Protein 1U83 (pdb70)

CATH classification: 3.20.20.70

Sequence (223 aa):
DFSLELPVRTNKPRETGQSILIDNGYPLQFFKDAIAGASDYIDFVKFGWGTSLLTKDLEEKISTLKEHDITFFFGGTLFEKYVSQKKVNEFHRYCTYFGCEYIEISNGTLPTNKEKAAYIADFSDEFLVLSEVGSKDQSSEEWLEYIVEDEAGAEKVITEQIVDDIISSDIDINRLIFEAPNKTLQQGFIQKIGPNVNLANIPFHDAIALETLRLGLRSDTFF

InterPro domains:
  IPR003830 (2R)-phospho-3-sulpholactate synthase, ComA [PF02679] (10-248)
  IPR013785 Aldolase-type TIM barrel [G3DSA:3.20.20.70] (3-252)
  IPR036112 (2R)-phospho-3-sulpholactate synthase, ComA superfamily [SSF102110] (6-250)

Organism: Bacillus subtilis (strain 168) (NCBI:txid224308)

Nearest PDB structures (foldseek):
  1u83-assembly1_A  TM=1.005E+00  e=3.767E-44  Bacillus subtilis
  1qwg-assembly1_A  TM=9.257E-01  e=1.551E-19  Methanocaldococcus jannaschii
  2ysw-assembly2_C-2  TM=6.072E-01  e=2.620E-02  Aquifex aeolicus VF5
  2egz-assembly1_C  TM=5.463E-01  e=4.449E-02  Aquifex aeolicus
  2egz-assembly1_A  TM=4.691E-01  e=6.718E-02  Aquifex aeolicus

Foldseek 3Di:
DPDDDWDDEDWPVDLWLAEEAEDAQDDDVVLLVLCVVQLRLHAEYEDEQCNCVVHPCNLVSLVSQVVSNHAYEYHQNNCVVCVVVVNNVVVVVVCVVSPHQEYEHECQAPHDLLVSLQVLLVCLVPHQYEYEQYHPPDDDVVSVVSLVSVVSRHQAYEYEPCVQVVCVPPNPQRSYEYEDQDDVSLLVQCVVPHLGGHYHNHYSVCSVVSNCSSGLVDPSNVD

Radius of gyration: 17.33 Å; Cα contacts (8 Å, |Δi|>4): 376; chains: 1; bounding box: 47×42×41 Å

Structure (mmCIF, N/CA/C/O backbone):
data_1U83
#
_entry.id   1U83
#
_cell.length_a   92.071
_cell.length_b   92.071
_cell.length_c   92.071
_cell.angle_alpha   90.00
_cell.angle_beta   90.00
_cell.angle_gamma   90.00
#
_symmetry.space_group_name_H-M   'P 21 3'
#
loop_
_entity.id
_entity.type
_entity.pdbx_description
1 polymer 'Phosphosulfolactate synthase'
2 non-polymer 'PHOSPHATE ION'
3 non-polymer GLYCEROL
4 water water
#
loop_
_atom_site.group_PDB
_atom_site.id
_atom_site.type_symbol
_atom_site.label_atom_id
_atom_site.label_alt_id
_atom_site.label_comp_id
_atom_site.label_asym_id
_atom_site.label_entity_id
_atom_site.label_seq_id
_atom_site.pdbx_PDB_ins_code
_atom_site.Cartn_x
_atom_site.Cartn_y
_atom_site.Cartn_z
_atom_site.occupancy
_atom_site.B_iso_or_equiv
_atom_site.auth_seq_id
_atom_site.auth_comp_id
_atom_site.auth_asym_id
_atom_site.auth_atom_id
_atom_site.pdbx_PDB_model_num
ATOM 1 N N . ASP A 1 25 ? 12.260 -11.831 70.413 1.00 63.68 3 ASP A N 1
ATOM 2 C CA . ASP A 1 25 ? 12.476 -11.308 71.797 1.00 63.23 3 ASP A CA 1
ATOM 3 C C . ASP A 1 25 ? 11.674 -10.017 71.910 1.00 62.00 3 ASP A C 1
ATOM 4 O O . ASP A 1 25 ? 10.590 -9.980 72.494 1.00 61.48 3 ASP A O 1
ATOM 9 N N . PHE A 1 26 ? 12.234 -8.960 71.332 1.00 60.25 4 PHE A N 1
ATOM 10 C CA . PHE A 1 26 ? 11.616 -7.638 71.299 1.00 58.15 4 PHE A CA 1
ATOM 11 C C . PHE A 1 26 ? 11.744 -7.214 69.836 1.00 56.75 4 PHE A C 1
ATOM 12 O O . PHE A 1 26 ? 11.628 -6.039 69.483 1.00 57.38 4 PHE A O 1
ATOM 20 N N . SER A 1 27 ? 11.983 -8.217 68.999 1.00 54.33 5 SER A N 1
ATOM 21 C CA . SER A 1 27 ? 12.170 -8.061 67.565 1.00 51.88 5 SER A CA 1
ATOM 22 C C . SER A 1 27 ? 11.094 -7.268 66.832 1.00 49.16 5 SER A C 1
ATOM 23 O O . SER A 1 27 ? 9.924 -7.276 67.207 1.00 49.16 5 SER A O 1
ATOM 26 N N . LEU A 1 28 ? 11.517 -6.588 65.770 1.00 47.05 6 LEU A N 1
ATOM 27 C CA . LEU A 1 28 ? 10.630 -5.794 64.928 1.00 44.04 6 LEU A CA 1
ATOM 28 C C . LEU A 1 28 ? 11.033 -5.970 63.466 1.00 43.53 6 LEU A C 1
ATOM 29 O O . LEU A 1 28 ? 12.158 -6.369 63.169 1.00 43.24 6 LEU A O 1
ATOM 34 N N . GLU A 1 29 ? 10.107 -5.686 62.557 1.00 42.87 7 GLU A N 1
ATOM 35 C CA . GLU A 1 29 ? 10.394 -5.759 61.129 1.00 43.57 7 GLU A CA 1
ATOM 36 C C . GLU A 1 29 ? 10.937 -4.384 60.769 1.00 41.22 7 GLU A C 1
ATOM 37 O O . GLU A 1 29 ? 10.231 -3.385 60.887 1.00 40.88 7 GLU A O 1
ATOM 43 N N . LEU A 1 30 ? 12.193 -4.333 60.340 1.00 39.55 8 LEU A N 1
ATOM 44 C CA . LEU A 1 30 ? 12.824 -3.062 60.002 1.00 38.51 8 LEU A CA 1
ATOM 45 C C . LEU A 1 30 ? 13.581 -3.114 58.678 1.00 38.38 8 LEU A C 1
ATOM 46 O O . LEU A 1 30 ? 13.947 -4.184 58.199 1.00 38.58 8 LEU A O 1
ATOM 51 N N . PRO A 1 31 ? 13.817 -1.947 58.063 1.00 38.20 9 PRO A N 1
ATOM 52 C CA . PRO A 1 31 ? 14.541 -1.903 56.791 1.00 38.41 9 PRO A CA 1
ATOM 53 C C . PRO A 1 31 ? 15.886 -2.614 56.909 1.00 38.12 9 PRO A C 1
ATOM 54 O O . PRO A 1 31 ? 16.555 -2.536 57.947 1.00 39.19 9 PRO A O 1
ATOM 58 N N . VAL A 1 32 ? 16.274 -3.320 55.854 1.00 38.18 10 VAL A N 1
ATOM 59 C CA . VAL A 1 32 ? 17.549 -4.018 55.847 1.00 36.70 10 VAL A CA 1
ATOM 60 C C . VAL A 1 32 ? 18.656 -2.979 55.680 1.00 36.01 10 VAL A C 1
ATOM 61 O O . VAL A 1 32 ? 18.603 -2.124 54.791 1.00 35.15 10 VAL A O 1
ATOM 65 N N . ARG A 1 33 ? 19.651 -3.061 56.554 1.00 35.12 11 ARG A N 1
ATOM 66 C CA . ARG A 1 33 ? 20.783 -2.148 56.546 1.00 35.33 11 ARG A CA 1
ATOM 67 C C . ARG A 1 33 ? 22.053 -2.881 56.157 1.00 35.58 11 ARG A C 1
ATOM 68 O O . ARG A 1 33 ? 22.183 -4.079 56.397 1.00 36.51 11 ARG A O 1
ATOM 76 N N . THR A 1 34 ? 22.984 -2.157 55.550 1.00 35.25 12 THR A N 1
ATOM 77 C CA . THR A 1 34 ? 24.262 -2.740 55.182 1.00 35.26 12 THR A CA 1
ATOM 78 C C . THR A 1 34 ? 25.079 -2.842 56.471 1.00 36.77 12 THR A C 1
ATOM 79 O O . THR A 1 34 ? 24.850 -2.092 57.420 1.00 34.99 12 THR A O 1
ATOM 83 N N . ASN A 1 35 ? 26.022 -3.776 56.504 1.00 37.97 13 ASN A N 1
ATOM 84 C CA . ASN A 1 35 ? 26.871 -3.963 57.672 1.00 38.83 13 ASN A CA 1
ATOM 85 C C . ASN A 1 35 ? 28.298 -3.575 57.330 1.00 37.26 13 ASN A C 1
ATOM 86 O O . ASN A 1 35 ? 28.661 -3.491 56.159 1.00 35.99 13 ASN A O 1
ATOM 91 N N . LYS A 1 36 ? 29.106 -3.340 58.356 1.00 35.80 14 LYS A N 1
ATOM 92 C CA . LYS A 1 36 ? 30.503 -2.980 58.148 1.00 37.35 14 LYS A CA 1
ATOM 93 C C . LYS A 1 36 ? 31.257 -4.176 57.587 1.00 37.60 14 LYS A C 1
ATOM 94 O O . LYS A 1 36 ? 30.994 -5.312 57.978 1.00 37.36 14 LYS A O 1
ATOM 100 N N . PRO A 1 37 ? 32.195 -3.938 56.649 1.00 38.67 15 PRO A N 1
ATOM 101 C CA . PRO A 1 37 ? 32.530 -2.605 56.133 1.00 38.44 15 PRO A CA 1
ATOM 102 C C . PRO A 1 37 ? 31.476 -2.167 55.127 1.00 38.20 15 PRO A C 1
ATOM 103 O O . PRO A 1 37 ? 31.161 -2.907 54.195 1.00 37.81 15 PRO A O 1
ATOM 107 N N . ARG A 1 38 ? 30.935 -0.966 55.317 1.00 37.27 16 ARG A N 1
ATOM 108 C CA . ARG A 1 38 ? 29.891 -0.459 54.431 1.00 35.96 16 ARG A CA 1
ATOM 109 C C . ARG A 1 38 ? 30.397 0.219 53.164 1.00 36.65 16 ARG A C 1
ATOM 110 O O . ARG A 1 38 ? 31.208 1.144 53.219 1.00 36.40 16 ARG A O 1
ATOM 118 N N . GLU A 1 39 ? 29.915 -0.248 52.017 1.00 38.30 17 GLU A N 1
ATOM 119 C CA . GLU A 1 39 ? 30.283 0.367 50.752 1.00 38.82 17 GLU A CA 1
ATOM 120 C C . GLU A 1 39 ? 29.119 1.237 50.309 1.00 36.71 17 GLU A C 1
ATOM 121 O O . GLU A 1 39 ? 29.236 2.038 49.388 1.00 34.59 17 GLU A O 1
ATOM 127 N N . THR A 1 40 ? 27.991 1.070 50.991 1.00 34.92 18 THR A N 1
ATOM 128 C CA . THR A 1 40 ? 26.801 1.861 50.717 1.00 34.58 18 THR A CA 1
ATOM 129 C C . THR A 1 40 ? 26.081 2.035 52.062 1.00 32.28 18 THR A C 1
ATOM 130 O O . THR A 1 40 ? 26.360 1.297 53.004 1.00 29.45 18 THR A O 1
ATOM 134 N N . GLY A 1 41 ? 25.169 3.000 52.157 1.00 31.34 19 GLY A N 1
ATOM 135 C CA . GLY A 1 41 ? 24.486 3.237 53.420 1.00 28.74 19 GLY A CA 1
ATOM 136 C C . GLY A 1 41 ? 25.494 3.744 54.441 1.00 29.52 19 GLY A C 1
ATOM 137 O O . GLY A 1 41 ? 25.379 3.481 55.639 1.00 31.20 19 GLY A O 1
ATOM 138 N N . GLN A 1 42 ? 26.495 4.475 53.961 1.00 27.04 20 GLN A N 1
ATOM 139 C CA . GLN A 1 42 ? 27.541 4.997 54.825 1.00 28.53 20 GLN A CA 1
ATOM 140 C C . GLN A 1 42 ? 27.133 6.267 55.552 1.00 28.64 20 GLN A C 1
ATOM 141 O O . GLN A 1 42 ? 26.318 7.054 55.060 1.00 28.69 20 GLN A O 1
ATOM 147 N N . SER A 1 43 ? 27.719 6.460 56.727 1.00 25.41 21 SER A N 1
ATOM 148 C CA . SER A 1 43 ? 27.448 7.639 57.531 1.00 25.74 21 SER A CA 1
ATOM 149 C C . SER A 1 43 ? 28.781 8.292 57.858 1.00 25.47 21 SER A C 1
ATOM 150 O O . SER A 1 43 ? 29.641 7.674 58.487 1.00 27.13 21 SER A O 1
ATOM 153 N N . ILE A 1 44 ? 28.959 9.532 57.417 1.00 26.72 22 ILE A N 1
ATOM 154 C CA . ILE A 1 44 ? 30.191 10.262 57.689 1.00 25.94 22 ILE A CA 1
ATOM 155 C C . ILE A 1 44 ? 29.904 11.353 58.713 1.00 25.51 22 ILE A C 1
ATOM 156 O O . ILE A 1 44 ? 29.162 12.298 58.437 1.00 25.63 22 ILE A O 1
ATOM 161 N N . LEU A 1 45 ? 30.473 11.209 59.904 1.00 24.90 23 LEU A N 1
ATOM 162 C CA . LEU A 1 45 ? 30.284 12.201 60.960 1.00 26.57 23 LEU A CA 1
ATOM 163 C C . LEU A 1 45 ? 31.368 13.262 60.873 1.00 26.49 23 LEU A C 1
ATOM 164 O O . LEU A 1 45 ? 32.476 12.995 60.406 1.00 28.37 23 LEU A O 1
ATOM 169 N N . ILE A 1 46 ? 31.053 14.474 61.308 1.00 25.83 24 ILE A N 1
ATOM 170 C CA . ILE A 1 46 ? 32.050 15.527 61.277 1.00 26.94 24 ILE A CA 1
ATOM 171 C C . ILE A 1 46 ? 32.501 15.930 62.680 1.00 25.98 24 ILE A C 1
ATOM 172 O O . ILE A 1 46 ? 31.686 16.165 63.567 1.00 26.53 24 ILE A O 1
ATOM 177 N N . ASP A 1 47 ? 33.814 15.975 62.866 1.00 26.07 25 ASP A N 1
ATOM 178 C CA . ASP A 1 47 ? 34.422 16.355 64.134 1.00 27.01 25 ASP A CA 1
ATOM 179 C C . ASP A 1 47 ? 34.881 17.806 63.983 1.00 26.68 25 ASP A C 1
ATOM 180 O O . ASP A 1 47 ? 35.799 18.084 63.221 1.00 26.23 25 ASP A O 1
ATOM 185 N N . ASN A 1 48 ? 34.247 18.721 64.714 1.00 28.32 26 ASN A N 1
ATOM 186 C CA . ASN A 1 48 ? 34.589 20.143 64.640 1.00 28.41 26 ASN A CA 1
ATOM 187 C C . ASN A 1 48 ? 35.586 20.563 65.723 1.00 28.83 26 ASN A C 1
ATOM 188 O O . ASN A 1 48 ? 35.777 21.759 65.976 1.00 29.32 26 ASN A O 1
ATOM 193 N N . GLY A 1 49 ? 36.219 19.579 66.356 1.00 26.26 27 GLY A N 1
ATOM 194 C CA . GLY A 1 49 ? 37.180 19.864 67.405 1.00 26.45 27 GLY A CA 1
ATOM 195 C C . GLY A 1 49 ? 36.748 19.357 68.775 1.00 27.20 27 GLY A C 1
ATOM 196 O O . GLY A 1 49 ? 36.988 20.013 69.782 1.00 26.38 27 GLY A O 1
ATOM 197 N N . TYR A 1 50 ? 36.119 18.186 68.825 1.00 25.61 28 TYR A N 1
ATOM 198 C CA . TYR A 1 50 ? 35.670 17.628 70.097 1.00 26.78 28 TYR A CA 1
ATOM 199 C C . TYR A 1 50 ? 36.820 17.209 71.005 1.00 27.12 28 TYR A C 1
ATOM 200 O O . TYR A 1 50 ? 37.859 16.733 70.534 1.00 25.94 28 TYR A O 1
ATOM 209 N N . PRO A 1 51 ? 36.662 17.406 72.322 1.00 26.74 29 PRO A N 1
ATOM 210 C CA . PRO A 1 51 ? 37.744 17.003 73.229 1.00 26.71 29 PRO A CA 1
ATOM 211 C C . PRO A 1 51 ? 37.893 15.478 73.186 1.00 26.19 29 PRO A C 1
ATOM 212 O O . PRO A 1 51 ? 36.928 14.763 72.924 1.00 27.04 29 PRO A O 1
ATOM 216 N N . LEU A 1 52 ? 39.103 14.992 73.438 1.00 26.99 30 LEU A N 1
ATOM 217 C CA . LEU A 1 52 ? 39.409 13.568 73.364 1.00 26.11 30 LEU A CA 1
ATOM 218 C C . LEU A 1 52 ? 38.488 12.574 74.074 1.00 26.40 30 LEU A C 1
ATOM 219 O O . LEU A 1 52 ? 37.977 11.643 73.445 1.00 26.55 30 LEU A O 1
ATOM 224 N N . GLN A 1 53 ? 38.277 12.750 75.374 1.00 26.23 31 GLN A N 1
ATOM 225 C CA . GLN A 1 53 ? 37.438 11.811 76.111 1.00 28.65 31 GLN A CA 1
ATOM 226 C C . GLN A 1 53 ? 36.003 11.739 75.597 1.00 26.98 31 GLN A C 1
ATOM 227 O O . GLN A 1 53 ? 35.433 10.655 75.492 1.00 25.84 31 GLN A O 1
ATOM 233 N N . PHE A 1 54 ? 35.419 12.885 75.275 1.00 27.00 32 PHE A N 1
ATOM 234 C CA . PHE A 1 54 ? 34.056 12.894 74.763 1.00 26.90 32 PHE A CA 1
ATOM 235 C C . PHE A 1 54 ? 34.071 12.171 73.418 1.00 25.24 32 PHE A C 1
ATOM 236 O O . PHE A 1 54 ? 33.170 11.392 73.107 1.00 25.45 32 PHE A O 1
ATOM 244 N N . PHE A 1 55 ? 35.113 12.426 72.632 1.00 23.96 33 PHE A N 1
ATOM 245 C CA . PHE A 1 55 ? 35.279 11.791 71.320 1.00 24.28 33 PHE A CA 1
ATOM 246 C C . PHE A 1 55 ? 35.286 10.262 71.456 1.00 23.94 33 PHE A C 1
ATOM 247 O O . PHE A 1 55 ? 34.556 9.562 70.758 1.00 26.09 33 PHE A O 1
ATOM 255 N N . LYS A 1 56 ? 36.116 9.747 72.359 1.00 25.62 34 LYS A N 1
ATOM 256 C CA . LYS A 1 56 ? 36.206 8.299 72.575 1.00 27.09 34 LYS A CA 1
ATOM 257 C C . LYS A 1 56 ? 34.880 7.727 73.053 1.00 25.94 34 LYS A C 1
ATOM 258 O O . LYS A 1 56 ? 34.453 6.660 72.614 1.00 28.67 34 LYS A O 1
ATOM 264 N N . ASP A 1 57 ? 34.246 8.442 73.969 1.00 26.35 35 ASP A N 1
ATOM 265 C CA . ASP A 1 57 ? 32.968 8.032 74.542 1.00 26.88 35 ASP A CA 1
ATOM 266 C C . ASP A 1 57 ? 31.909 7.941 73.441 1.00 27.02 35 ASP A C 1
ATOM 267 O O . ASP A 1 57 ? 31.166 6.962 73.363 1.00 27.51 35 ASP A O 1
ATOM 272 N N . ALA A 1 58 ? 31.854 8.953 72.576 1.00 26.61 36 ALA A N 1
ATOM 273 C CA . ALA A 1 58 ? 30.877 8.972 71.484 1.00 26.75 36 ALA A CA 1
ATOM 274 C C . ALA A 1 58 ? 31.115 7.844 70.473 1.00 26.68 36 ALA A C 1
ATOM 275 O O . ALA A 1 58 ? 30.180 7.181 70.029 1.00 25.65 36 ALA A O 1
ATOM 277 N N . ILE A 1 59 ? 32.372 7.632 70.101 1.00 28.64 37 ILE A N 1
ATOM 278 C CA . ILE A 1 59 ? 32.708 6.577 69.151 1.00 28.71 37 ILE A CA 1
ATOM 279 C C . ILE A 1 59 ? 32.385 5.199 69.730 1.00 29.98 37 ILE A C 1
ATOM 280 O O . ILE A 1 59 ? 31.850 4.329 69.042 1.00 30.52 37 ILE A O 1
ATOM 285 N N . ALA A 1 60 ? 32.715 5.004 71.000 1.00 29.52 38 ALA A N 1
ATOM 286 C CA . ALA A 1 60 ? 32.473 3.723 71.648 1.00 30.14 38 ALA A CA 1
ATOM 287 C C . ALA A 1 60 ? 30.994 3.396 71.692 1.00 29.95 38 ALA A C 1
ATOM 288 O O . ALA A 1 60 ? 30.591 2.261 71.443 1.00 32.63 38 ALA A O 1
ATOM 290 N N . GLY A 1 61 ? 30.183 4.399 72.002 1.00 30.02 39 GLY A N 1
ATOM 291 C CA . GLY A 1 61 ? 28.757 4.175 72.100 1.00 28.67 39 GLY A CA 1
ATOM 292 C C . GLY A 1 61 ? 27.998 3.963 70.805 1.00 28.59 39 GLY A C 1
ATOM 293 O O . GLY A 1 61 ? 26.915 3.382 70.829 1.00 27.84 39 GLY A O 1
ATOM 294 N N . ALA A 1 62 ? 28.545 4.393 69.672 1.00 26.27 40 ALA A N 1
ATOM 295 C CA . ALA A 1 62 ? 27.799 4.243 68.427 1.00 26.08 40 ALA A CA 1
ATOM 296 C C . ALA A 1 62 ? 28.593 3.763 67.223 1.00 27.09 40 ALA A C 1
ATOM 297 O O . ALA A 1 62 ? 28.119 3.888 66.088 1.00 26.31 40 ALA A O 1
ATOM 299 N N . SER A 1 63 ? 29.772 3.190 67.467 1.00 26.98 41 SER A N 1
ATOM 300 C CA . SER A 1 63 ? 30.654 2.740 66.393 1.00 28.66 41 SER A CA 1
ATOM 301 C C . SER A 1 63 ? 30.026 1.915 65.278 1.00 28.95 41 SER A C 1
ATOM 302 O O . SER A 1 63 ? 30.371 2.107 64.110 1.00 28.92 41 SER A O 1
ATOM 305 N N . ASP A 1 64 ? 29.116 1.004 65.614 1.00 28.55 42 ASP A N 1
ATOM 306 C CA . ASP A 1 64 ? 28.489 0.179 64.583 1.00 30.48 42 ASP A CA 1
ATOM 307 C C . ASP A 1 64 ? 27.784 1.005 63.511 1.00 29.91 42 ASP A C 1
ATOM 308 O O . ASP A 1 64 ? 27.614 0.544 62.386 1.00 29.15 42 ASP A O 1
ATOM 313 N N . TYR A 1 65 ? 27.378 2.224 63.856 1.00 29.03 43 TYR A N 1
ATOM 314 C CA . TYR A 1 65 ? 26.660 3.073 62.909 1.00 29.78 43 TYR A CA 1
ATOM 315 C C . TYR A 1 65 ? 27.487 4.207 62.324 1.00 29.47 43 TYR A C 1
ATOM 316 O O . TYR A 1 65 ? 26.952 5.087 61.647 1.00 28.62 43 TYR A O 1
ATOM 325 N N . ILE A 1 66 ? 28.790 4.183 62.586 1.00 28.72 44 ILE A N 1
ATOM 326 C CA . ILE A 1 66 ? 29.694 5.218 62.092 1.00 28.26 44 ILE A CA 1
ATOM 327 C C . ILE A 1 66 ? 30.709 4.580 61.152 1.00 28.24 44 ILE A C 1
ATOM 328 O O . ILE A 1 66 ? 31.440 3.667 61.542 1.00 28.50 44 ILE A O 1
ATOM 333 N N . ASP A 1 67 ? 30.764 5.062 59.916 1.00 27.74 45 ASP A N 1
ATOM 334 C CA . ASP A 1 67 ? 31.692 4.498 58.943 1.00 26.96 45 ASP A CA 1
ATOM 335 C C . ASP A 1 67 ? 32.909 5.374 58.682 1.00 26.40 45 ASP A C 1
ATOM 336 O O . ASP A 1 67 ? 34.004 4.866 58.433 1.00 27.22 45 ASP A O 1
ATOM 341 N N . PHE A 1 68 ? 32.711 6.688 58.741 1.00 26.09 46 PHE A N 1
ATOM 342 C CA . PHE A 1 68 ? 33.790 7.656 58.528 1.00 24.94 46 PHE A CA 1
ATOM 343 C C . PHE A 1 68 ? 33.640 8.798 59.523 1.00 24.09 46 PHE A C 1
ATOM 344 O O . PHE A 1 68 ? 32.542 9.090 59.995 1.00 24.78 46 PHE A O 1
ATOM 352 N N . VAL A 1 69 ? 34.755 9.436 59.835 1.00 25.56 47 VAL A N 1
ATOM 353 C CA . VAL A 1 69 ? 34.763 10.609 60.689 1.00 25.64 47 VAL A CA 1
ATOM 354 C C . VAL A 1 69 ? 35.656 11.598 59.958 1.00 27.02 47 VAL A C 1
ATOM 355 O O . VAL A 1 69 ? 36.819 11.306 59.672 1.00 26.44 47 VAL A O 1
ATOM 359 N N . LYS A 1 70 ? 35.100 12.753 59.620 1.00 26.61 48 LYS A N 1
ATOM 360 C CA . LYS A 1 70 ? 35.876 13.780 58.949 1.00 26.59 48 LYS A CA 1
ATOM 361 C C . LYS A 1 70 ? 36.341 14.824 59.964 1.00 26.45 48 LYS A C 1
ATOM 362 O O . LYS A 1 70 ? 35.536 15.374 60.715 1.00 26.04 48 LYS A O 1
ATOM 368 N N . PHE A 1 71 ? 37.641 15.080 60.008 1.00 27.46 49 PHE A N 1
ATOM 369 C CA . PHE A 1 71 ? 38.145 16.111 60.902 1.00 29.51 49 PHE A CA 1
ATOM 370 C C . PHE A 1 71 ? 37.938 17.398 60.098 1.00 29.58 49 PHE A C 1
ATOM 371 O O . PHE A 1 71 ? 38.672 17.686 59.154 1.00 31.33 49 PHE A O 1
ATOM 379 N N . GLY A 1 72 ? 36.897 18.137 60.470 1.00 28.63 50 GLY A N 1
ATOM 380 C CA . GLY A 1 72 ? 36.529 19.363 59.788 1.00 28.66 50 GLY A CA 1
ATOM 381 C C . GLY A 1 72 ? 37.623 20.321 59.370 1.00 28.09 50 GLY A C 1
ATOM 382 O O . GLY A 1 72 ? 38.548 20.603 60.129 1.00 28.00 50 GLY A O 1
ATOM 383 N N . TRP A 1 73 ? 37.489 20.832 58.148 1.00 29.84 51 TRP A N 1
ATOM 384 C CA . TRP A 1 73 ? 38.425 21.787 57.565 1.00 28.31 51 TRP A CA 1
ATOM 385 C C . TRP A 1 73 ? 39.848 21.679 58.129 1.00 29.22 51 TRP A C 1
ATOM 386 O O . TRP A 1 73 ? 40.464 20.623 58.028 1.00 29.75 51 TRP A O 1
ATOM 397 N N . GLY A 1 74 ? 40.369 22.749 58.727 1.00 29.05 52 GLY A N 1
ATOM 398 C CA . GLY A 1 74 ? 41.721 22.693 59.264 1.00 26.06 52 GLY A CA 1
ATOM 399 C C . GLY A 1 74 ? 41.849 22.409 60.756 1.00 27.32 52 GLY A C 1
ATOM 400 O O . GLY A 1 74 ? 42.907 22.637 61.348 1.00 28.68 52 GLY A O 1
ATOM 401 N N . THR A 1 75 ? 40.788 21.900 61.372 1.00 25.28 53 THR A N 1
ATOM 402 C CA . THR A 1 75 ? 40.815 21.601 62.803 1.00 25.86 53 THR A CA 1
ATOM 403 C C . THR A 1 75 ? 41.891 20.603 63.224 1.00 26.97 53 THR A C 1
ATOM 404 O O . THR A 1 75 ? 42.431 20.703 64.328 1.00 29.16 53 THR A O 1
ATOM 408 N N . SER A 1 76 ? 42.207 19.644 62.360 1.00 26.72 54 SER A N 1
ATOM 409 C CA . SER A 1 76 ? 43.217 18.646 62.699 1.00 29.19 54 SER A CA 1
ATOM 410 C C . SER A 1 76 ? 44.557 19.282 63.052 1.00 28.44 54 SER A C 1
ATOM 411 O O . SER A 1 76 ? 45.280 18.767 63.901 1.00 27.56 54 SER A O 1
ATOM 414 N N . LEU A 1 77 ? 44.882 20.403 62.412 1.00 27.98 55 LEU A N 1
ATOM 415 C CA . LEU A 1 77 ? 46.149 21.085 62.675 1.00 30.49 55 LEU A CA 1
ATOM 416 C C . LEU A 1 77 ? 46.246 21.606 64.106 1.00 32.34 55 LEU A C 1
ATOM 417 O O . LEU A 1 77 ? 47.334 21.696 64.666 1.00 35.37 55 LEU A O 1
ATOM 422 N N . LEU A 1 78 ? 45.107 21.940 64.699 1.00 32.43 56 LEU A N 1
ATOM 423 C CA . LEU A 1 78 ? 45.090 22.463 66.058 1.00 33.03 56 LEU A CA 1
ATOM 424 C C . LEU A 1 78 ? 44.700 21.402 67.080 1.00 33.15 56 LEU A C 1
ATOM 425 O O . LEU A 1 78 ? 44.469 21.715 68.243 1.00 34.20 56 LEU A O 1
ATOM 430 N N . THR A 1 79 ? 44.636 20.148 66.645 1.00 33.54 57 THR A N 1
ATOM 431 C CA . THR A 1 79 ? 44.258 19.050 67.522 1.00 34.83 57 THR A CA 1
ATOM 432 C C . THR A 1 79 ? 45.483 18.356 68.104 1.00 37.17 57 THR A C 1
ATOM 433 O O . THR A 1 79 ? 46.185 17.616 67.412 1.00 37.64 57 THR A O 1
ATOM 437 N N . LYS A 1 80 ? 45.729 18.584 69.387 1.00 39.70 58 LYS A N 1
ATOM 438 C CA . LYS A 1 80 ? 46.888 17.996 70.044 1.00 41.95 58 LYS A CA 1
ATOM 439 C C . LYS A 1 80 ? 46.807 16.484 70.245 1.00 41.69 58 LYS A C 1
ATOM 440 O O . LYS A 1 80 ? 47.836 15.815 70.344 1.00 41.77 58 LYS A O 1
ATOM 446 N N . ASP A 1 81 ? 45.594 15.944 70.291 1.00 40.13 59 ASP A N 1
ATOM 447 C CA . ASP A 1 81 ? 45.408 14.508 70.485 1.00 40.17 59 ASP A CA 1
ATOM 448 C C . ASP A 1 81 ? 44.959 13.807 69.205 1.00 37.22 59 ASP A C 1
ATOM 449 O O . ASP A 1 81 ? 44.258 12.800 69.259 1.00 34.45 59 ASP A O 1
ATOM 454 N N . LEU A 1 82 ? 45.367 14.334 68.057 1.00 36.64 60 LEU A N 1
ATOM 455 C CA . LEU A 1 82 ? 44.970 13.758 66.776 1.00 34.50 60 LEU A CA 1
ATOM 456 C C . LEU A 1 82 ? 45.319 12.272 66.685 1.00 34.35 60 LEU A C 1
ATOM 457 O O . LEU A 1 82 ? 44.487 11.447 66.293 1.00 31.60 60 LEU A O 1
ATOM 462 N N . GLU A 1 83 ? 46.546 11.935 67.065 1.00 34.39 61 GLU A N 1
ATOM 463 C CA . GLU A 1 83 ? 47.014 10.553 67.034 1.00 34.61 61 GLU A CA 1
ATOM 464 C C . GLU A 1 83 ? 46.076 9.625 67.811 1.00 33.19 61 GLU A C 1
ATOM 465 O O . GLU A 1 83 ? 45.711 8.556 67.324 1.00 32.80 61 GLU A O 1
ATOM 471 N N . GLU A 1 84 ? 45.675 10.034 69.012 1.00 31.61 62 GLU A N 1
ATOM 472 C CA . GLU A 1 84 ? 44.794 9.202 69.820 1.00 31.60 62 GLU A CA 1
ATOM 473 C C . GLU A 1 84 ? 43.410 9.081 69.201 1.00 31.12 62 GLU A C 1
ATOM 474 O O . GLU A 1 84 ? 42.784 8.020 69.265 1.00 29.33 62 GLU A O 1
ATOM 480 N N . LYS A 1 85 ? 42.924 10.163 68.602 1.00 29.45 63 LYS A N 1
ATOM 481 C CA . LYS A 1 85 ? 41.619 10.119 67.960 1.00 29.58 63 LYS A CA 1
ATOM 482 C C . LYS A 1 85 ? 41.643 9.098 66.819 1.00 29.20 63 LYS A C 1
ATOM 483 O O . LYS A 1 85 ? 40.751 8.252 66.702 1.00 28.94 63 LYS A O 1
ATOM 489 N N . ILE A 1 86 ? 42.671 9.181 65.981 1.00 29.14 64 ILE A N 1
ATOM 490 C CA . ILE A 1 86 ? 42.812 8.270 64.849 1.00 29.73 64 ILE A CA 1
ATOM 491 C C . ILE A 1 86 ? 42.936 6.823 65.322 1.00 30.79 64 ILE A C 1
ATOM 492 O O . ILE A 1 86 ? 42.335 5.922 64.748 1.00 32.92 64 ILE A O 1
ATOM 497 N N . SER A 1 87 ? 43.706 6.604 66.380 1.00 31.76 65 SER A N 1
ATOM 498 C CA . SER A 1 87 ? 43.876 5.263 66.921 1.00 32.31 65 SER A CA 1
ATOM 499 C C . SER A 1 87 ? 42.530 4.693 67.398 1.00 32.05 65 SER A C 1
ATOM 500 O O . SER A 1 87 ? 42.227 3.518 67.180 1.00 28.65 65 SER A O 1
ATOM 503 N N . THR A 1 88 ? 41.731 5.528 68.057 1.00 30.96 66 THR A N 1
ATOM 504 C CA . THR A 1 88 ? 40.424 5.108 68.553 1.00 31.53 66 THR A CA 1
ATOM 505 C C . THR A 1 88 ? 39.505 4.730 67.391 1.00 30.41 66 THR A C 1
ATOM 506 O O . THR A 1 88 ? 38.725 3.783 67.487 1.00 29.85 66 THR A O 1
ATOM 510 N N . LEU A 1 89 ? 39.605 5.473 66.294 1.00 29.17 67 LEU A N 1
ATOM 511 C CA . LEU A 1 89 ? 38.778 5.206 65.122 1.00 29.78 67 LEU A CA 1
ATOM 512 C C . LEU A 1 89 ? 39.154 3.882 64.456 1.00 30.12 67 LEU A C 1
ATOM 513 O O . LEU A 1 89 ? 38.278 3.059 64.171 1.00 27.31 67 LEU A O 1
ATOM 518 N N . LYS A 1 90 ? 40.449 3.677 64.216 1.00 30.99 68 LYS A N 1
ATOM 519 C CA . LYS A 1 90 ? 40.919 2.442 63.583 1.00 34.65 68 LYS A CA 1
ATOM 520 C C . LYS A 1 90 ? 40.497 1.248 64.436 1.00 36.52 68 LYS A C 1
ATOM 521 O O . LYS A 1 90 ? 40.068 0.218 63.928 1.00 37.61 68 LYS A O 1
ATOM 527 N N . GLU A 1 91 ? 40.603 1.420 65.745 1.00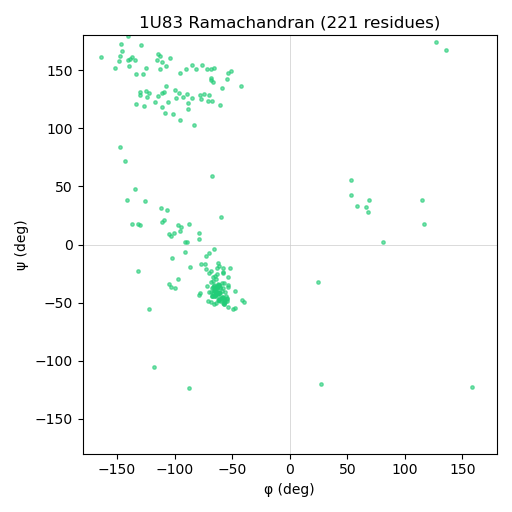 38.11 69 GLU A N 1
ATOM 528 C CA . GLU A 1 91 ? 40.252 0.395 66.713 1.00 40.59 69 GLU A CA 1
ATOM 529 C C . GLU A 1 91 ? 38.764 0.016 66.668 1.00 41.13 69 GLU A C 1
ATOM 530 O O . GLU A 1 91 ? 38.385 -1.100 67.044 1.00 40.94 69 GLU A O 1
ATOM 536 N N . HIS A 1 92 ? 37.924 0.939 66.204 1.00 37.28 70 HIS A N 1
ATOM 537 C CA . HIS A 1 92 ? 36.488 0.693 66.120 1.00 35.16 70 HIS A CA 1
ATOM 538 C C . HIS A 1 92 ? 36.028 0.554 64.673 1.00 34.79 70 HIS A C 1
ATOM 539 O O . HIS A 1 92 ? 34.852 0.732 64.367 1.00 33.87 70 HIS A O 1
ATOM 546 N N . ASP A 1 93 ? 36.972 0.236 63.792 1.00 35.65 71 ASP A N 1
ATOM 547 C CA . ASP A 1 93 ? 36.703 0.061 62.368 1.00 35.75 71 ASP A CA 1
ATOM 548 C C . ASP A 1 93 ? 35.992 1.253 61.728 1.00 34.29 71 ASP A C 1
ATOM 549 O O . ASP A 1 93 ? 34.923 1.119 61.118 1.00 32.15 71 ASP A O 1
ATOM 554 N N . ILE A 1 94 ? 36.605 2.423 61.868 1.00 32.05 72 ILE A N 1
ATOM 555 C CA . ILE A 1 94 ? 36.064 3.646 61.298 1.00 29.00 72 ILE A CA 1
ATOM 556 C C . ILE A 1 94 ? 37.161 4.352 60.513 1.00 29.98 72 ILE A C 1
ATOM 557 O O . ILE A 1 94 ? 38.273 4.520 61.005 1.00 33.70 72 ILE A O 1
ATOM 562 N N . THR A 1 95 ? 36.842 4.751 59.289 1.00 29.55 73 THR A N 1
ATOM 563 C CA . THR A 1 95 ? 37.786 5.448 58.427 1.00 32.31 73 THR A CA 1
ATOM 564 C C . THR A 1 95 ? 37.773 6.947 58.727 1.00 31.25 73 THR A C 1
ATOM 565 O O . THR A 1 95 ? 36.780 7.492 59.196 1.00 28.89 73 THR A O 1
ATOM 569 N N . PHE A 1 96 ? 38.879 7.615 58.440 1.00 31.54 74 PHE A N 1
ATOM 570 C CA . PHE A 1 96 ? 38.961 9.037 58.706 1.00 32.01 74 PHE A CA 1
ATOM 571 C C . PHE A 1 96 ? 39.621 9.766 57.555 1.00 32.09 74 PHE A C 1
ATOM 572 O O . PHE A 1 96 ? 40.298 9.167 56.718 1.00 32.42 74 PHE A O 1
ATOM 580 N N . PHE A 1 97 ? 39.405 11.071 57.521 1.00 31.79 75 PHE A N 1
ATOM 581 C CA . PHE A 1 97 ? 40.016 11.917 56.523 1.00 30.80 75 PHE A CA 1
ATOM 582 C C . PHE A 1 97 ? 39.892 13.360 56.988 1.00 30.72 75 PHE A C 1
ATOM 583 O O . PHE A 1 97 ? 39.108 13.675 57.882 1.00 30.18 75 PHE A O 1
ATOM 591 N N . PHE A 1 98 ? 40.708 14.226 56.406 1.00 31.02 76 PHE A N 1
ATOM 592 C CA . PHE A 1 98 ? 40.711 15.630 56.758 1.00 29.37 76 PHE A CA 1
ATOM 593 C C . PHE A 1 98 ? 39.830 16.390 55.783 1.00 28.93 76 PHE A C 1
ATOM 594 O O . PHE A 1 98 ? 39.722 16.007 54.619 1.00 28.18 76 PHE A O 1
ATOM 602 N N . GLY A 1 99 ? 39.191 17.453 56.263 1.00 29.24 77 GLY A N 1
ATOM 603 C CA . GLY A 1 99 ? 38.334 18.250 55.401 1.00 29.00 77 GLY A CA 1
ATOM 604 C C . GLY A 1 99 ? 39.057 18.706 54.145 1.00 28.39 77 GL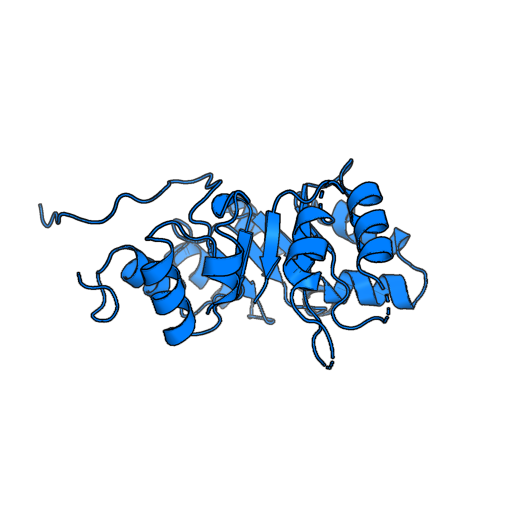Y A C 1
ATOM 605 O O . GLY A 1 99 ? 40.262 18.932 54.167 1.00 26.64 77 GLY A O 1
ATOM 606 N N . GLY A 1 100 ? 38.318 18.827 53.045 1.00 30.89 78 GLY A N 1
ATOM 607 C CA . GLY A 1 100 ? 38.909 19.258 51.789 1.00 30.67 78 GLY A CA 1
ATOM 608 C C . GLY A 1 100 ? 39.480 20.667 51.834 1.00 32.94 78 GLY A C 1
ATOM 609 O O . GLY A 1 100 ? 40.315 21.029 51.003 1.00 32.62 78 GLY A O 1
ATOM 610 N N . THR A 1 101 ? 39.037 21.469 52.798 1.00 32.76 79 THR A N 1
ATOM 611 C CA . THR A 1 101 ? 39.540 22.830 52.919 1.00 33.10 79 THR A CA 1
ATOM 612 C C . THR A 1 101 ? 41.013 22.785 53.305 1.00 33.71 79 THR A C 1
ATOM 613 O O . THR A 1 101 ? 41.771 23.699 52.984 1.00 36.27 79 THR A O 1
ATOM 617 N N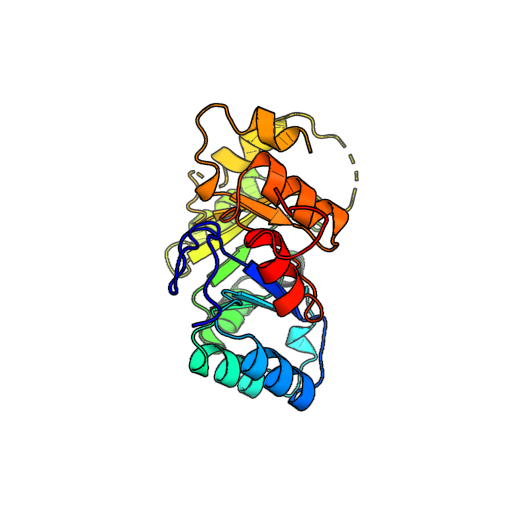 . LEU A 1 102 ? 41.424 21.721 53.992 1.00 32.31 80 LEU A N 1
ATOM 618 C CA . LEU A 1 102 ? 42.821 21.601 54.393 1.00 32.56 80 LEU A CA 1
ATOM 619 C C . LEU A 1 102 ? 43.660 21.415 53.129 1.00 33.27 80 LEU A C 1
ATOM 620 O O . LEU A 1 102 ? 44.713 22.034 52.967 1.00 32.21 80 LEU A O 1
ATOM 625 N N . PHE A 1 103 ? 43.180 20.554 52.238 1.00 32.37 81 PHE A N 1
ATOM 626 C CA . PHE A 1 103 ? 43.851 20.307 50.967 1.00 33.90 81 PHE A CA 1
ATOM 627 C C . PHE A 1 103 ? 43.982 21.636 50.215 1.00 33.55 81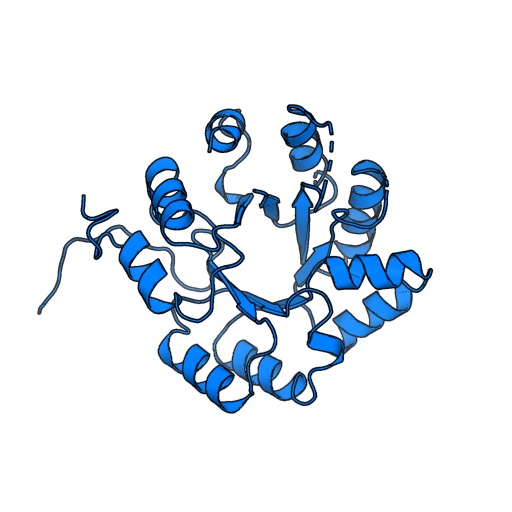 PHE A C 1
ATOM 628 O O . PHE A 1 103 ? 45.056 21.992 49.742 1.00 33.21 81 PHE A O 1
ATOM 636 N N . GLU A 1 104 ? 42.877 22.365 50.116 1.00 33.94 82 GLU A N 1
ATOM 637 C CA . GLU A 1 104 ? 42.866 23.643 49.419 1.00 35.40 82 GLU A CA 1
ATOM 638 C C . GLU A 1 104 ? 43.814 24.653 50.048 1.00 36.47 82 GLU A C 1
ATOM 639 O O . GLU A 1 104 ? 44.445 25.441 49.341 1.00 36.36 82 GLU A O 1
ATOM 645 N N . LYS A 1 105 ? 43.915 24.628 51.374 1.00 35.95 83 LYS A N 1
ATOM 646 C CA . LYS A 1 105 ? 44.795 25.553 52.074 1.00 35.88 83 LYS A CA 1
ATOM 647 C C . LYS A 1 105 ? 46.232 25.322 51.629 1.00 35.88 83 LYS A C 1
ATOM 648 O O . LYS A 1 105 ? 46.941 26.270 51.305 1.00 34.66 83 LYS A O 1
ATOM 654 N N . TYR A 1 106 ? 46.668 24.064 51.611 1.00 35.83 84 TYR A N 1
ATOM 655 C CA . TYR A 1 106 ? 48.029 23.768 51.179 1.00 34.82 84 TYR A CA 1
ATOM 656 C C . TYR A 1 106 ? 48.229 24.089 49.701 1.00 35.88 84 TYR A C 1
ATOM 657 O O . TYR A 1 106 ? 49.307 24.530 49.297 1.00 35.00 84 TYR A O 1
ATOM 666 N N . VAL A 1 107 ? 47.199 23.869 48.889 1.00 35.71 85 VAL A N 1
ATOM 667 C CA . VAL A 1 107 ? 47.309 24.173 47.466 1.00 37.54 85 VAL A CA 1
ATOM 668 C C . VAL A 1 107 ? 47.494 25.685 47.284 1.00 38.15 85 VAL A C 1
ATOM 669 O O . VAL A 1 107 ? 48.330 26.126 46.496 1.00 38.53 85 VAL A O 1
ATOM 673 N N . SER A 1 108 ? 46.721 26.469 48.032 1.00 38.02 86 SER A N 1
ATOM 674 C CA . SER A 1 108 ? 46.779 27.926 47.949 1.00 37.84 86 SER A CA 1
ATOM 675 C C . SER A 1 108 ? 48.172 28.465 48.251 1.00 39.24 86 SER A C 1
ATOM 676 O O . SER A 1 108 ? 48.528 29.565 47.828 1.00 40.91 86 SER A O 1
ATOM 679 N N . GLN A 1 109 ? 48.961 27.697 48.990 1.00 38.76 87 GLN A N 1
ATOM 680 C CA . GLN A 1 109 ? 50.307 28.127 49.328 1.00 37.76 87 GLN A CA 1
ATOM 681 C C . GLN A 1 109 ? 51.383 27.298 48.627 1.00 38.12 87 GLN A C 1
ATOM 682 O O . GLN A 1 109 ? 52.543 27.292 49.042 1.00 38.48 87 GLN A O 1
ATOM 688 N N . LYS A 1 110 ? 50.987 26.611 47.556 1.00 38.36 88 LYS A N 1
ATOM 689 C CA . LYS A 1 110 ? 51.898 25.779 46.770 1.00 39.97 88 LYS A CA 1
ATOM 690 C C . LYS A 1 110 ? 52.667 24.774 47.619 1.00 39.06 88 LYS A C 1
ATOM 691 O O . LYS A 1 110 ? 53.864 24.565 47.428 1.00 39.37 88 LYS A O 1
ATOM 697 N N . LYS A 1 111 ? 51.972 24.144 48.555 1.00 38.62 89 LYS A N 1
ATOM 698 C CA . LYS A 1 111 ? 52.604 23.163 49.418 1.00 38.92 89 LYS A CA 1
ATOM 699 C C . LYS A 1 111 ? 51.854 21.840 49.381 1.00 39.29 89 LYS A C 1
ATOM 700 O O . LYS A 1 111 ? 51.733 21.156 50.395 1.00 38.50 89 LYS A O 1
ATOM 706 N N . VAL A 1 112 ? 51.361 21.486 48.197 1.00 39.01 90 VAL A N 1
ATOM 707 C CA . VAL A 1 112 ? 50.621 20.246 48.015 1.00 40.70 90 VAL A CA 1
ATOM 708 C C . VAL A 1 112 ? 51.410 19.039 48.509 1.00 41.92 90 VAL A C 1
ATOM 709 O O . VAL A 1 112 ? 50.829 18.090 49.032 1.00 41.67 90 VAL A O 1
ATOM 713 N N . ASN A 1 113 ? 52.730 19.070 48.355 1.00 42.49 91 ASN A N 1
ATOM 714 C CA . ASN A 1 113 ? 53.536 17.944 48.808 1.00 44.68 91 ASN A CA 1
ATOM 715 C C . ASN A 1 113 ? 53.511 17.789 50.322 1.00 43.41 91 ASN A C 1
ATOM 716 O O . ASN A 1 113 ? 53.619 16.673 50.830 1.00 43.10 91 ASN A O 1
ATOM 721 N N . GLU A 1 114 ? 53.374 18.898 51.045 1.00 41.92 92 GLU A N 1
ATOM 722 C CA . GLU A 1 114 ? 53.309 18.820 52.500 1.00 41.75 92 GLU A CA 1
ATOM 723 C C . GLU A 1 114 ? 51.992 18.152 52.872 1.00 38.60 92 GLU A C 1
ATOM 724 O O . GLU A 1 114 ? 51.936 17.335 53.787 1.00 36.95 92 GLU A O 1
ATOM 730 N N . PHE A 1 115 ? 50.931 18.518 52.162 1.00 36.71 93 PHE A N 1
ATOM 731 C CA . PHE A 1 115 ? 49.621 17.935 52.410 1.00 35.76 93 PHE A CA 1
ATOM 732 C C . PHE A 1 115 ? 49.737 16.428 52.202 1.00 35.79 93 PHE A C 1
ATOM 733 O O . PHE A 1 115 ? 49.246 15.639 53.010 1.00 33.58 93 PHE A O 1
ATOM 741 N N . HIS A 1 116 ? 50.394 16.039 51.112 1.00 35.53 94 HIS A N 1
ATOM 742 C CA . HIS A 1 116 ? 50.590 14.631 50.798 1.00 36.05 94 HIS A CA 1
ATOM 743 C C . HIS A 1 116 ? 51.334 13.950 51.943 1.00 35.02 94 HIS A C 1
ATOM 744 O O . HIS A 1 116 ? 50.904 12.911 52.438 1.00 33.12 94 HIS A O 1
ATOM 751 N N . ARG A 1 117 ? 52.446 14.540 52.374 1.00 34.80 95 ARG A N 1
ATOM 752 C CA . ARG A 1 117 ? 53.220 13.954 53.463 1.00 35.22 95 ARG A CA 1
ATOM 753 C C . ARG A 1 117 ? 52.444 13.939 54.778 1.00 33.83 95 ARG A C 1
ATOM 754 O O . ARG A 1 117 ? 52.669 13.084 55.634 1.00 32.84 95 ARG A O 1
ATOM 762 N N . TYR A 1 118 ? 51.516 14.879 54.921 1.00 32.58 96 TYR A N 1
ATOM 763 C CA . TYR A 1 118 ? 50.692 14.983 56.117 1.00 31.32 96 TYR A CA 1
ATOM 764 C C . TYR A 1 118 ? 49.698 13.818 56.169 1.00 30.86 96 TYR A C 1
ATOM 765 O O . TYR A 1 118 ? 49.550 13.158 57.195 1.00 29.43 96 TYR A O 1
ATOM 774 N N . CYS A 1 119 ? 49.015 13.576 55.057 1.00 31.73 97 CYS A N 1
ATOM 775 C CA . CYS A 1 119 ? 48.036 12.498 54.986 1.00 33.98 97 CYS A CA 1
ATOM 776 C C . CYS A 1 119 ? 48.709 11.138 55.097 1.00 35.42 97 CYS A C 1
ATOM 777 O O . CYS A 1 119 ? 48.169 10.211 55.706 1.00 35.89 97 CYS A O 1
ATOM 780 N N . THR A 1 120 ? 49.892 11.022 54.505 1.00 35.86 98 THR A N 1
ATOM 781 C CA . THR A 1 120 ? 50.631 9.775 54.552 1.00 37.81 98 THR A CA 1
ATOM 782 C C . THR A 1 120 ? 51.149 9.522 55.959 1.00 36.65 98 THR A C 1
ATOM 783 O O . THR A 1 120 ? 51.112 8.395 56.444 1.00 39.23 98 THR A O 1
ATOM 787 N N . TYR A 1 121 ? 51.628 10.572 56.619 1.00 35.89 99 TYR A N 1
ATOM 788 C CA . TYR A 1 121 ? 52.137 10.435 57.978 1.00 35.77 99 TYR A CA 1
ATOM 789 C C . TYR A 1 121 ? 51.090 9.849 58.921 1.00 36.64 99 TYR A C 1
ATOM 790 O O . TYR A 1 121 ? 51.381 8.932 59.690 1.00 37.46 99 TYR A O 1
ATOM 799 N N . PHE A 1 122 ? 49.874 10.389 58.877 1.00 35.16 100 PHE A N 1
ATOM 800 C CA . PHE A 1 122 ? 48.814 9.901 59.750 1.00 36.09 100 PHE A CA 1
ATOM 801 C C . PHE A 1 122 ? 48.175 8.603 59.264 1.00 34.62 100 PHE A C 1
ATOM 802 O O . PHE A 1 122 ? 47.224 8.113 59.864 1.00 36.26 100 PHE A O 1
ATOM 810 N N . GLY A 1 123 ? 48.715 8.042 58.187 1.00 36.54 101 GLY A N 1
ATOM 811 C CA . GLY A 1 123 ? 48.199 6.790 57.652 1.00 35.77 101 GLY A CA 1
ATOM 812 C C . GLY A 1 123 ? 46.823 6.846 57.015 1.00 36.52 101 GLY A C 1
ATOM 813 O O . GLY A 1 123 ? 46.030 5.917 57.162 1.00 36.99 101 GLY A O 1
ATOM 814 N N . CYS A 1 124 ? 46.531 7.926 56.298 1.00 37.62 102 CYS A N 1
ATOM 815 C CA . CYS A 1 124 ? 45.237 8.067 55.641 1.00 37.41 102 CYS A CA 1
ATOM 816 C C . CYS A 1 124 ? 45.036 7.056 54.529 1.00 37.17 102 CYS A C 1
ATOM 817 O O . CYS A 1 124 ? 45.949 6.770 53.763 1.00 37.29 102 CYS A O 1
ATOM 820 N N . GLU A 1 125 ? 43.823 6.528 54.446 1.00 38.54 103 GLU A N 1
ATOM 821 C CA . GLU A 1 125 ? 43.449 5.579 53.408 1.00 38.06 103 GLU A CA 1
ATOM 822 C C . GLU A 1 125 ? 42.622 6.408 52.428 1.00 36.83 103 GLU A C 1
ATOM 823 O O . GLU A 1 125 ? 42.694 6.231 51.212 1.00 35.39 103 GLU A O 1
ATOM 829 N N . TYR A 1 126 ? 41.847 7.333 52.988 1.00 35.63 104 TYR A N 1
ATOM 830 C CA . TYR A 1 126 ? 40.997 8.235 52.217 1.00 33.66 104 TYR A CA 1
ATOM 831 C C . TYR A 1 126 ? 41.480 9.678 52.406 1.00 33.41 104 TYR A C 1
ATOM 832 O O . TYR A 1 126 ? 42.172 9.990 53.374 1.00 32.01 104 TYR A O 1
ATOM 841 N N . ILE A 1 127 ? 41.117 10.545 51.469 1.00 32.78 105 ILE A N 1
ATOM 842 C CA . ILE A 1 127 ? 41.444 11.961 51.549 1.00 33.28 105 ILE A CA 1
ATOM 843 C C . ILE A 1 127 ? 40.351 12.667 50.786 1.00 32.98 105 ILE A C 1
ATOM 844 O O . ILE A 1 127 ? 39.759 12.085 49.878 1.00 34.75 105 ILE A O 1
ATOM 849 N N . GLU A 1 128 ? 40.067 13.911 51.154 1.00 31.09 106 GLU A N 1
ATOM 850 C CA . GLU A 1 128 ? 39.052 14.670 50.446 1.00 31.54 106 GLU A CA 1
ATOM 851 C C . GLU A 1 128 ? 39.699 15.755 49.595 1.00 31.33 106 GLU A C 1
ATOM 852 O O . GLU A 1 128 ? 40.626 16.440 50.027 1.00 29.82 106 GLU A O 1
ATOM 858 N N . ILE A 1 129 ? 39.204 15.893 48.375 1.00 32.76 107 ILE A N 1
ATOM 859 C CA . ILE A 1 129 ? 39.695 16.896 47.449 1.00 33.29 107 ILE A CA 1
ATOM 860 C C . ILE A 1 129 ? 38.488 17.728 47.042 1.00 33.94 107 ILE A C 1
ATOM 861 O O . ILE A 1 129 ? 37.463 17.189 46.627 1.00 34.57 107 ILE A O 1
ATOM 866 N N . SER A 1 130 ? 38.599 19.042 47.189 1.00 33.24 108 SER A N 1
ATOM 867 C CA . SER A 1 130 ? 37.501 19.929 46.841 1.00 33.24 108 SER A CA 1
ATOM 868 C C . SER A 1 130 ? 38.017 21.251 46.296 1.00 32.83 108 SER A C 1
ATOM 869 O O . SER A 1 130 ? 39.215 21.525 46.329 1.00 32.43 108 SER A O 1
ATOM 872 N N . ASN A 1 131 ? 37.092 22.066 45.804 1.00 35.71 109 ASN A N 1
ATOM 873 C CA . ASN A 1 131 ? 37.415 23.381 45.262 1.00 37.57 109 ASN A CA 1
ATOM 874 C C . ASN A 1 131 ? 36.306 24.345 45.687 1.00 38.59 109 ASN A C 1
ATOM 875 O O . ASN A 1 131 ? 35.896 25.227 44.933 1.00 41.02 109 ASN A O 1
ATOM 880 N N . GLY A 1 132 ? 35.832 24.171 46.915 1.00 39.16 110 GLY A N 1
ATOM 881 C CA . GLY A 1 132 ? 34.767 25.013 47.422 1.00 41.35 110 GLY A CA 1
ATOM 882 C C . GLY A 1 132 ? 35.179 26.409 47.848 1.00 42.32 110 GLY A C 1
ATOM 883 O O . GLY A 1 132 ? 34.330 27.285 47.979 1.00 42.79 110 GLY A O 1
ATOM 884 N N . THR A 1 133 ? 36.470 26.633 48.056 1.00 43.48 111 THR A N 1
ATOM 885 C CA . THR A 1 133 ? 36.930 27.945 48.491 1.00 46.18 111 THR A CA 1
ATOM 886 C C . THR A 1 133 ? 37.950 28.531 47.528 1.00 47.66 111 THR A C 1
ATOM 887 O O . THR A 1 133 ? 37.782 29.638 47.020 1.00 46.31 111 THR A O 1
ATOM 891 N N . LEU A 1 134 ? 39.013 27.780 47.286 1.00 50.68 112 LEU A N 1
ATOM 892 C CA . LEU A 1 134 ? 40.063 28.221 46.384 1.00 53.68 112 LEU A CA 1
ATOM 893 C C . LEU A 1 134 ? 39.528 28.268 44.950 1.00 55.87 112 LEU A C 1
ATOM 894 O O . LEU A 1 134 ? 39.014 27.272 44.439 1.00 55.85 112 LEU A O 1
ATOM 899 N N . PRO A 1 135 ? 39.624 29.437 44.291 1.00 57.67 113 PRO A N 1
ATOM 900 C CA . PRO A 1 135 ? 39.138 29.563 42.912 1.00 58.44 113 PRO A CA 1
ATOM 901 C C . PRO A 1 135 ? 39.889 28.553 42.054 1.00 57.75 113 PRO A C 1
ATOM 902 O O . PRO A 1 135 ? 41.084 28.701 41.790 1.00 59.42 113 PRO A O 1
ATOM 914 N N . THR A 1 137 ? 38.892 25.498 38.800 1.00 48.79 115 THR A N 1
ATOM 915 C CA . THR A 1 137 ? 37.876 24.847 37.980 1.00 46.77 115 THR A CA 1
ATOM 916 C C . THR A 1 137 ? 37.765 23.393 38.422 1.00 45.45 115 THR A C 1
ATOM 917 O O . THR A 1 137 ? 38.701 22.843 39.001 1.00 44.14 115 THR A O 1
ATOM 921 N N . ASN A 1 138 ? 36.623 22.773 38.156 1.00 45.27 116 ASN A N 1
ATOM 922 C CA . ASN A 1 138 ? 36.437 21.381 38.526 1.00 46.55 116 ASN A CA 1
ATOM 923 C C . ASN A 1 138 ? 37.479 20.561 37.769 1.00 47.04 116 ASN A C 1
ATOM 924 O O . ASN A 1 138 ? 38.001 19.575 38.285 1.00 48.31 116 ASN A O 1
ATOM 929 N N . LYS A 1 139 ? 37.786 20.985 36.546 1.00 48.38 117 LYS A N 1
ATOM 930 C CA . LYS A 1 139 ? 38.775 20.295 35.722 1.00 48.66 117 LYS A CA 1
ATOM 931 C C . LYS A 1 139 ? 40.116 20.250 36.442 1.00 46.79 117 LYS A C 1
ATOM 932 O O . LYS A 1 139 ? 40.768 19.208 36.483 1.00 47.26 117 LYS A O 1
ATOM 938 N N . GLU A 1 140 ? 40.532 21.381 37.004 1.00 45.12 118 GLU A N 1
ATOM 939 C CA . GLU A 1 140 ? 41.795 21.434 37.732 1.00 44.54 118 GLU A CA 1
ATOM 940 C C . GLU A 1 140 ? 41.677 20.552 38.966 1.00 41.85 118 GLU A C 1
ATOM 941 O O . GLU A 1 140 ? 42.624 19.868 39.349 1.00 41.95 118 GLU A O 1
ATOM 947 N N . LYS A 1 141 ? 40.503 20.575 39.590 1.00 40.18 119 LYS A N 1
ATOM 948 C CA . LYS A 1 141 ? 40.262 19.772 40.781 1.00 38.25 119 LYS A CA 1
ATOM 949 C C . LYS A 1 141 ? 40.378 18.294 40.414 1.00 37.22 119 LYS A C 1
ATOM 950 O O . LYS A 1 141 ? 40.955 17.497 41.155 1.00 36.59 119 LYS A O 1
ATOM 956 N N . ALA A 1 142 ? 39.834 17.941 39.255 1.00 38.15 120 ALA A N 1
ATOM 957 C CA . ALA A 1 142 ? 39.862 16.561 38.782 1.00 37.61 120 ALA A CA 1
ATOM 958 C C . ALA A 1 142 ? 41.291 16.076 38.569 1.00 38.17 120 ALA A C 1
ATOM 959 O O . ALA A 1 142 ? 41.600 14.906 38.807 1.00 38.64 120 ALA A O 1
ATOM 961 N N . ALA A 1 143 ? 42.166 16.974 38.122 1.00 38.01 121 ALA A N 1
ATOM 962 C CA . ALA A 1 143 ? 43.561 16.611 37.899 1.00 36.38 121 ALA A CA 1
ATOM 963 C C . ALA A 1 143 ? 44.190 16.212 39.233 1.00 35.96 121 ALA A C 1
ATOM 964 O O . ALA A 1 143 ? 45.029 15.312 39.288 1.00 37.41 121 ALA A O 1
ATOM 966 N N . TYR A 1 144 ? 43.785 16.878 40.310 1.00 34.78 122 TYR A N 1
ATOM 967 C CA . TYR A 1 144 ? 44.313 16.538 41.630 1.00 35.40 122 TYR A CA 1
ATOM 968 C C . TYR A 1 144 ? 43.749 15.198 42.089 1.00 34.04 122 TYR A C 1
ATOM 969 O O . TYR A 1 144 ? 44.434 14.420 42.760 1.00 34.27 122 TYR A O 1
ATOM 978 N N . ILE A 1 145 ? 42.496 14.933 41.736 1.00 34.50 123 ILE A N 1
ATOM 979 C CA . ILE A 1 145 ? 41.870 13.662 42.08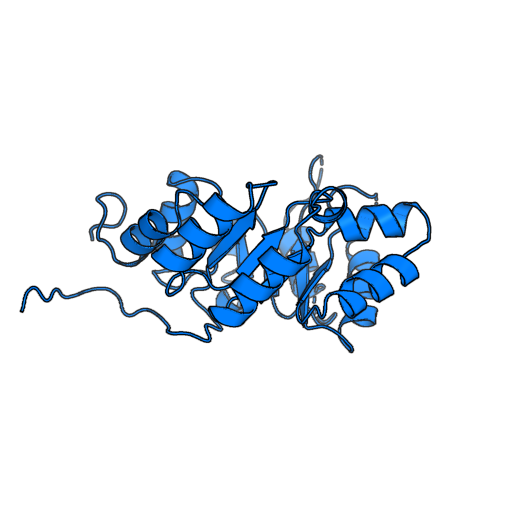9 1.00 34.11 123 ILE A CA 1
ATOM 980 C C . ILE A 1 145 ? 42.695 12.556 41.439 1.00 34.19 123 ILE A C 1
ATOM 981 O O . ILE A 1 145 ? 43.082 11.585 42.089 1.00 34.58 123 ILE A O 1
ATOM 986 N N . ALA A 1 146 ? 42.978 12.733 40.152 1.00 35.34 124 ALA A N 1
ATOM 987 C CA . ALA A 1 146 ? 43.766 11.774 39.385 1.00 37.27 124 ALA A CA 1
ATOM 988 C C . ALA A 1 146 ? 45.153 11.556 39.990 1.00 37.13 124 ALA A C 1
ATOM 989 O O . ALA A 1 146 ? 45.597 10.416 40.131 1.00 36.91 124 ALA A O 1
ATOM 991 N N . ASP A 1 147 ? 45.829 12.641 40.362 1.00 38.55 125 ASP A N 1
ATOM 992 C CA . ASP A 1 147 ? 47.169 12.543 40.949 1.00 39.85 125 ASP A CA 1
ATOM 993 C C . ASP A 1 147 ? 47.224 11.758 42.258 1.00 40.50 125 ASP A C 1
ATOM 994 O O . ASP A 1 147 ? 48.159 10.994 42.488 1.00 40.82 125 ASP A O 1
ATOM 999 N N . PHE A 1 148 ? 46.229 11.957 43.118 1.00 39.94 126 PHE A N 1
ATOM 1000 C CA . PHE A 1 148 ? 46.187 11.285 44.416 1.00 40.54 126 PHE A CA 1
ATOM 1001 C C . PHE A 1 148 ? 45.545 9.899 44.425 1.00 40.94 126 PHE A C 1
ATOM 1002 O O . PHE A 1 148 ? 45.772 9.116 45.353 1.00 38.70 126 PHE A O 1
ATOM 1010 N N . SER A 1 149 ? 44.753 9.603 43.398 1.00 41.17 127 SER A N 1
ATOM 1011 C CA . SER A 1 149 ? 44.047 8.329 43.298 1.00 43.05 127 SER A CA 1
ATOM 1012 C C . SER A 1 149 ? 44.918 7.078 43.239 1.00 44.87 127 SER A C 1
ATOM 1013 O O . SER A 1 149 ? 44.440 5.978 43.501 1.00 45.74 127 SER A O 1
ATOM 1016 N N . ASP A 1 150 ? 46.190 7.227 42.900 1.00 46.07 128 ASP A N 1
ATOM 1017 C CA . ASP A 1 150 ? 47.063 6.063 42.826 1.00 49.77 128 ASP A CA 1
ATOM 1018 C C . ASP A 1 150 ? 47.719 5.789 44.178 1.00 50.24 128 ASP A C 1
ATOM 1019 O O . ASP A 1 150 ? 48.521 4.865 44.313 1.00 51.28 128 ASP A O 1
ATOM 1024 N N . GLU A 1 151 ? 47.367 6.589 45.178 1.00 48.58 129 GLU A N 1
ATOM 1025 C CA . GLU A 1 151 ? 47.937 6.434 46.511 1.00 48.07 129 GLU A CA 1
ATOM 1026 C C . GLU A 1 151 ? 46.860 6.447 47.590 1.00 44.11 129 GLU A C 1
ATOM 1027 O O . GLU A 1 151 ? 47.059 5.928 48.682 1.00 42.39 129 GLU A O 1
ATOM 1033 N N . PHE A 1 152 ? 45.718 7.046 47.275 1.00 41.39 130 PHE A N 1
ATOM 1034 C CA . PHE A 1 152 ? 44.620 7.152 48.228 1.00 38.72 130 PHE A CA 1
ATOM 1035 C C . PHE A 1 152 ? 43.282 6.905 47.555 1.00 37.44 130 PHE A C 1
ATOM 1036 O O . PHE A 1 152 ? 43.156 7.023 46.337 1.00 36.62 130 PHE A O 1
ATOM 1044 N N . LEU A 1 153 ? 42.283 6.557 48.359 1.00 36.68 131 LEU A N 1
ATOM 1045 C CA . LEU A 1 153 ? 40.932 6.397 47.849 1.00 34.78 131 LEU A CA 1
ATOM 1046 C C . LEU A 1 153 ? 40.445 7.834 48.009 1.00 34.02 131 LEU A C 1
ATOM 1047 O O . LEU A 1 153 ? 40.482 8.392 49.106 1.00 34.61 131 LEU A O 1
ATOM 1052 N N . VAL A 1 154 ? 40.025 8.447 46.912 1.00 35.04 132 VAL A N 1
ATOM 1053 C CA . VAL A 1 154 ? 39.609 9.842 46.940 1.00 33.24 132 VAL A CA 1
ATOM 1054 C C . VAL A 1 154 ? 38.114 10.130 46.999 1.00 33.79 132 VAL A C 1
ATOM 1055 O O . VAL A 1 154 ? 37.318 9.558 46.255 1.00 32.09 132 VAL A O 1
ATOM 1059 N N . LEU A 1 155 ? 37.751 11.031 47.904 1.00 32.51 133 LEU A N 1
ATOM 1060 C CA . LEU A 1 155 ? 36.376 11.478 48.048 1.00 34.42 133 LEU A CA 1
ATOM 1061 C C . LEU A 1 155 ? 36.443 12.915 47.554 1.00 33.54 133 LEU A C 1
ATOM 1062 O O . LEU A 1 155 ? 37.166 13.732 48.122 1.00 36.36 133 LEU A O 1
ATOM 1067 N N . SER A 1 156 ? 35.716 13.228 46.492 1.00 32.99 134 SER A N 1
ATOM 1068 C CA . SER A 1 156 ? 35.742 14.585 45.981 1.00 34.68 134 SER A CA 1
ATOM 1069 C C . SER A 1 156 ? 34.457 15.278 46.382 1.00 35.51 134 SER A C 1
ATOM 1070 O O . SER A 1 156 ? 33.472 14.632 46.728 1.00 34.87 134 SER A O 1
ATOM 1073 N N . GLU A 1 157 ? 34.471 16.599 46.349 1.00 37.42 135 GLU A N 1
ATOM 1074 C CA . GLU A 1 157 ? 33.279 17.344 46.693 1.00 40.33 135 GLU A CA 1
ATOM 1075 C C . GLU A 1 157 ? 32.917 18.283 45.555 1.00 39.06 135 GLU A C 1
ATOM 1076 O O . GLU A 1 157 ? 33.768 18.983 45.021 1.00 39.00 135 GLU A O 1
ATOM 1082 N N . VAL A 1 158 ? 31.648 18.275 45.178 1.00 39.71 136 VAL A N 1
ATOM 1083 C CA . VAL A 1 158 ? 31.174 19.136 44.116 1.00 42.74 136 VAL A CA 1
ATOM 1084 C C . VAL A 1 158 ? 30.378 20.271 44.740 1.00 46.46 136 VAL A C 1
ATOM 1085 O O . VAL A 1 158 ? 29.405 20.039 45.454 1.00 47.67 136 VAL A O 1
ATOM 1089 N N . GLY A 1 159 ? 30.805 21.498 44.472 1.00 49.92 137 GLY A N 1
ATOM 1090 C CA . GLY A 1 159 ? 30.122 22.653 45.019 1.00 54.16 137 GLY A CA 1
ATOM 1091 C C . GLY A 1 159 ? 31.097 23.681 45.559 1.00 57.36 137 GLY A C 1
ATOM 1092 O O . GLY A 1 159 ? 32.287 23.406 45.722 1.00 56.57 137 GLY A O 1
ATOM 1093 N N . SER A 1 160 ? 30.588 24.875 45.834 1.00 60.64 138 SER A N 1
ATOM 1094 C CA . SER A 1 160 ? 31.406 25.954 46.365 1.00 64.73 138 SER A CA 1
ATOM 1095 C C . SER A 1 160 ? 30.773 26.459 47.654 1.00 66.44 138 SER A C 1
ATOM 1096 O O . SER A 1 160 ? 29.562 26.355 47.833 1.00 66.30 138 SER A O 1
ATOM 1099 N N . LYS A 1 161 ? 31.596 26.992 48.554 1.00 70.15 139 LYS A N 1
ATOM 1100 C CA . LYS A 1 161 ? 31.101 27.522 49.821 1.00 73.77 139 LYS A CA 1
ATOM 1101 C C . LYS A 1 161 ? 30.487 28.907 49.620 1.00 76.81 139 LYS A C 1
ATOM 1102 O O . LYS A 1 161 ? 30.171 29.602 50.588 1.00 77.53 139 LYS A O 1
ATOM 1108 N N . ASP A 1 162 ? 30.315 29.298 48.361 1.00 80.06 140 ASP A N 1
ATOM 1109 C CA . ASP A 1 162 ? 29.754 30.604 48.029 1.00 82.57 140 ASP A CA 1
ATOM 1110 C C . ASP A 1 162 ? 28.439 30.474 47.264 1.00 83.04 140 ASP A C 1
ATOM 1111 O O . ASP A 1 162 ? 28.250 31.110 46.226 1.00 83.86 140 ASP A O 1
ATOM 1116 N N . GLN A 1 169 ? 25.731 31.561 38.503 1.00 91.40 147 GLN A N 1
ATOM 1117 C CA . GLN A 1 169 ? 26.575 30.544 39.117 1.00 90.95 147 GLN A CA 1
ATOM 1118 C C . GLN A 1 169 ? 26.641 29.266 38.284 1.00 91.17 147 GLN A C 1
ATOM 1119 O O . GLN A 1 169 ? 27.036 29.290 37.117 1.00 91.13 147 GLN A O 1
ATOM 1125 N N . SER A 1 170 ? 26.256 28.150 38.888 1.00 91.12 148 SER A N 1
ATOM 1126 C CA . SER A 1 170 ? 26.289 26.875 38.196 1.00 90.67 148 SER A CA 1
ATOM 1127 C C . SER A 1 170 ? 24.925 26.209 38.147 1.00 90.11 148 SER A C 1
ATOM 1128 O O . SER A 1 170 ? 24.243 26.091 39.167 1.00 89.92 148 SER A O 1
ATOM 1131 N N . SER A 1 171 ? 24.544 25.788 36.941 1.00 89.49 149 SER A N 1
ATOM 1132 C CA . SER A 1 171 ? 23.280 25.103 36.686 1.00 88.56 149 SER A CA 1
ATOM 1133 C C . SER A 1 171 ? 23.537 23.619 36.918 1.00 88.09 149 SER A C 1
ATOM 1134 O O . SER A 1 171 ? 23.992 23.221 37.990 1.00 88.39 149 SER A O 1
ATOM 1137 N N . GLU A 1 172 ? 23.263 22.811 35.897 1.00 87.29 150 GLU A N 1
ATOM 1138 C CA . GLU A 1 172 ? 23.478 21.374 35.983 1.00 85.71 150 GLU A CA 1
ATOM 1139 C C . GLU A 1 172 ? 24.890 20.969 35.584 1.00 84.00 150 GLU A C 1
ATOM 1140 O O . GLU A 1 172 ? 25.160 19.809 35.273 1.00 84.02 150 GLU A O 1
ATOM 1146 N N . GLU A 1 173 ? 25.786 21.951 35.585 1.00 81.02 151 GLU A N 1
ATOM 1147 C CA . GLU A 1 173 ? 27.186 21.688 35.299 1.00 77.92 151 GLU A CA 1
ATOM 1148 C C . GLU A 1 173 ? 27.567 20.747 36.437 1.00 75.11 151 GLU A C 1
ATOM 1149 O O . GLU A 1 173 ? 28.596 20.076 36.399 1.00 74.94 151 GLU A O 1
ATOM 1155 N N . TRP A 1 174 ? 26.711 20.737 37.456 1.00 71.65 152 TRP A N 1
ATOM 1156 C CA . TRP A 1 174 ? 26.866 19.918 38.647 1.00 68.16 152 TRP A CA 1
ATOM 1157 C C . TRP A 1 174 ? 27.055 18.469 38.238 1.00 63.53 152 TRP A C 1
ATOM 1158 O O . TRP A 1 174 ? 28.011 17.811 38.647 1.00 60.91 152 TRP A O 1
ATOM 1169 N N . LEU A 1 175 ? 26.124 17.974 37.433 1.00 59.81 153 LEU A N 1
ATOM 1170 C CA . LEU A 1 175 ? 26.181 16.611 36.954 1.00 57.42 153 LEU A CA 1
ATOM 1171 C C . LEU A 1 175 ? 27.470 16.365 36.201 1.00 55.14 153 LEU A C 1
ATOM 1172 O O . LEU A 1 175 ? 28.065 15.290 36.293 1.00 54.38 153 LEU A O 1
ATOM 1177 N N . GLU A 1 176 ? 27.899 17.372 35.451 1.00 53.10 154 GLU A N 1
ATOM 1178 C CA . GLU A 1 176 ? 29.120 17.269 34.666 1.00 50.98 154 GLU A CA 1
ATOM 1179 C C . GLU A 1 176 ? 30.319 17.127 35.595 1.00 47.01 154 GLU A C 1
ATOM 1180 O O . GLU A 1 176 ? 31.191 16.287 35.370 1.00 44.40 154 GLU A O 1
ATOM 1186 N N . TYR A 1 177 ? 30.356 17.938 36.647 1.00 43.99 155 TYR A N 1
ATOM 1187 C CA . TYR A 1 177 ? 31.455 17.866 37.593 1.00 42.73 155 TYR A CA 1
ATOM 1188 C C . TYR A 1 177 ? 31.494 16.508 38.289 1.00 39.76 155 TYR A C 1
ATOM 1189 O O . TYR A 1 177 ? 32.564 15.976 38.556 1.00 38.71 155 TYR A O 1
ATOM 1198 N N . ILE A 1 178 ? 30.327 15.947 38.580 1.00 38.67 156 ILE A N 1
ATOM 1199 C CA . ILE A 1 178 ? 30.258 14.650 39.240 1.00 37.71 156 ILE A CA 1
ATOM 1200 C C . ILE A 1 178 ? 30.855 13.568 38.338 1.00 38.03 156 ILE A C 1
ATOM 1201 O O . ILE A 1 178 ? 31.723 12.805 38.770 1.00 35.62 156 ILE A O 1
ATOM 1206 N N . VAL A 1 179 ? 30.408 13.519 37.083 1.00 38.14 157 VAL A N 1
ATOM 1207 C CA . VAL A 1 179 ? 30.926 12.542 36.125 1.00 37.91 157 VAL A CA 1
ATOM 1208 C C . VAL A 1 179 ? 32.428 12.747 35.966 1.00 36.73 157 VAL A C 1
ATOM 1209 O O . VAL A 1 179 ? 33.214 11.801 35.990 1.00 37.02 157 VAL A O 1
ATOM 1213 N N . GLU A 1 180 ? 32.816 14.003 35.807 1.00 37.68 158 GLU A N 1
ATOM 1214 C CA . GLU A 1 180 ? 34.214 14.370 35.655 1.00 38.27 158 GLU A CA 1
ATOM 1215 C C . GLU A 1 180 ? 35.038 13.826 36.822 1.00 37.61 158 GLU A C 1
ATOM 1216 O O . GLU A 1 180 ? 36.084 13.207 36.619 1.00 37.64 158 GLU A O 1
ATOM 1222 N N . ASP A 1 181 ? 34.554 14.051 38.042 1.00 36.69 159 ASP A N 1
ATOM 1223 C CA . ASP A 1 181 ? 35.232 13.581 39.247 1.00 36.00 159 ASP A CA 1
ATOM 1224 C C . ASP A 1 181 ? 35.365 12.061 39.228 1.00 33.56 159 ASP A C 1
ATOM 1225 O O . ASP A 1 181 ? 36.416 11.510 39.554 1.00 32.80 159 ASP A O 1
ATOM 1238 N N . GLU A 1 183 ? 35.342 10.086 36.621 1.00 34.65 161 GLU A N 1
ATOM 1239 C CA . GLU A 1 183 ? 36.291 9.720 35.574 1.00 37.15 161 GLU A CA 1
ATOM 1240 C C . GLU A 1 183 ? 37.724 9.926 36.052 1.00 35.42 161 GLU A C 1
ATOM 1241 O O . GLU A 1 183 ? 38.624 9.194 35.648 1.00 37.28 161 GLU A O 1
ATOM 1247 N N . ALA A 1 184 ? 37.928 10.919 36.917 1.00 35.10 162 ALA A N 1
ATOM 1248 C CA . ALA A 1 184 ? 39.258 11.212 37.456 1.00 33.85 162 ALA A CA 1
ATOM 1249 C C . ALA A 1 184 ? 39.712 10.181 38.493 1.00 33.92 162 ALA A C 1
ATOM 1250 O O . A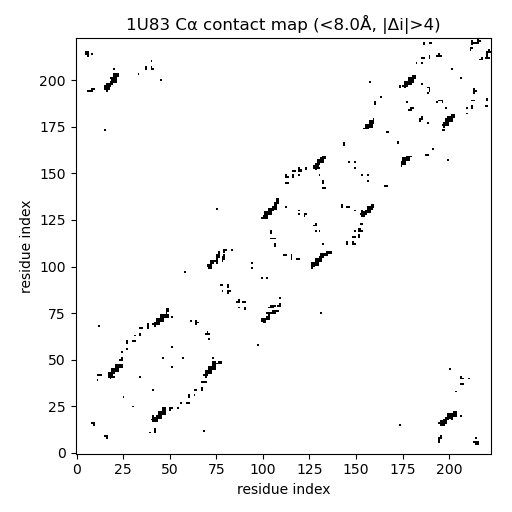LA A 1 184 ? 40.899 10.102 38.826 1.00 34.29 162 ALA A O 1
ATOM 1252 N N . GLY A 1 185 ? 38.773 9.397 39.017 1.00 34.46 163 GLY A N 1
ATOM 1253 C CA . GLY A 1 185 ? 39.141 8.388 39.996 1.00 32.70 163 GLY A CA 1
ATOM 1254 C C . GLY A 1 185 ? 38.560 8.536 41.389 1.00 32.64 163 GLY A C 1
ATOM 1255 O O . GLY A 1 185 ? 39.058 7.923 42.332 1.00 32.49 163 GLY A O 1
ATOM 1256 N N . ALA A 1 186 ? 37.510 9.335 41.533 1.00 31.74 164 ALA A N 1
ATOM 1257 C CA . ALA A 1 186 ? 36.895 9.528 42.844 1.00 32.22 164 ALA A CA 1
ATOM 1258 C C . ALA A 1 186 ? 36.145 8.279 43.295 1.00 32.66 164 ALA A C 1
ATOM 1259 O O . ALA A 1 186 ? 35.270 7.786 42.586 1.00 34.75 164 ALA A O 1
ATOM 1261 N N . GLU A 1 187 ? 36.503 7.762 44.467 1.00 31.28 165 GLU A N 1
ATOM 1262 C CA . GLU A 1 187 ? 35.843 6.586 45.028 1.00 32.49 165 GLU A CA 1
ATOM 1263 C C . GLU A 1 187 ? 34.351 6.916 45.136 1.00 32.02 165 GLU A C 1
ATOM 1264 O O . GLU A 1 187 ? 33.490 6.131 44.730 1.00 32.33 165 GLU A O 1
ATOM 1270 N N . LYS A 1 188 ? 34.056 8.089 45.686 1.00 31.22 166 LYS A N 1
ATOM 1271 C CA . LYS A 1 188 ? 32.682 8.570 45.819 1.00 31.25 166 LYS A CA 1
ATOM 1272 C C . LYS A 1 188 ? 32.702 10.083 45.713 1.00 30.25 166 LYS A C 1
ATOM 1273 O O . LYS A 1 188 ? 33.739 10.705 45.935 1.00 30.60 166 LYS A O 1
ATOM 1279 N N . VAL A 1 189 ? 31.559 10.665 45.359 1.00 30.07 167 VAL A N 1
ATOM 1280 C CA . VAL A 1 189 ? 31.435 12.109 45.211 1.00 30.18 167 VAL A CA 1
ATOM 1281 C C . VAL A 1 189 ? 30.480 12.684 46.251 1.00 31.74 167 VAL A C 1
ATOM 1282 O O . VAL A 1 189 ? 29.346 12.223 46.398 1.00 31.36 167 VAL A O 1
ATOM 1286 N N . ILE A 1 190 ? 30.948 13.695 46.971 1.00 31.22 168 ILE A N 1
ATOM 1287 C CA . ILE A 1 190 ? 30.149 14.346 48.002 1.00 33.65 168 ILE A CA 1
ATOM 1288 C C . ILE A 1 190 ? 29.479 15.595 47.441 1.00 34.96 168 ILE A C 1
ATOM 1289 O O . ILE A 1 190 ? 30.137 16.439 46.831 1.00 32.90 168 ILE A O 1
ATOM 1294 N N . THR A 1 191 ? 28.174 15.718 47.655 1.00 37.01 169 THR A N 1
ATOM 1295 C CA . THR A 1 191 ? 27.453 16.883 47.165 1.00 42.97 169 THR A CA 1
ATOM 1296 C C . THR A 1 191 ? 26.392 17.394 48.145 1.00 46.81 169 THR A C 1
ATOM 1297 O O . THR A 1 191 ? 26.206 16.841 49.230 1.00 46.45 169 THR A O 1
ATOM 1301 N N . GLU A 1 192 ? 25.712 18.469 47.754 1.00 51.54 170 GLU A N 1
ATOM 1302 C CA . GLU A 1 192 ? 24.662 19.071 48.570 1.00 54.49 170 GLU A CA 1
ATOM 1303 C C . GLU A 1 192 ? 23.320 18.916 47.860 1.00 54.17 170 GLU A C 1
ATOM 1304 O O . GLU A 1 192 ? 22.274 19.272 48.404 1.00 55.52 170 GLU A O 1
ATOM 1310 N N . GLN A 1 211 ? 15.404 18.946 47.543 1.00 74.04 189 GLN A N 1
ATOM 1311 C CA . GLN A 1 211 ? 16.433 18.080 46.976 1.00 74.55 189 GLN A CA 1
ATOM 1312 C C . GLN A 1 211 ? 16.028 17.496 45.627 1.00 74.37 189 GLN A C 1
ATOM 1313 O O . GLN A 1 211 ? 15.533 16.371 45.543 1.00 74.19 189 GLN A O 1
ATOM 1319 N N . ILE A 1 212 ? 16.253 18.272 44.571 1.00 74.63 190 ILE A N 1
ATOM 1320 C CA . ILE A 1 212 ? 15.919 17.852 43.215 1.00 74.08 190 ILE A CA 1
ATOM 1321 C C . ILE A 1 212 ? 17.133 17.273 42.490 1.00 72.60 190 ILE A C 1
ATOM 1322 O O . ILE A 1 212 ? 16.990 16.413 41.618 1.00 72.23 190 ILE A O 1
ATOM 1327 N N . VAL A 1 213 ? 18.325 17.746 42.849 1.00 70.39 191 VAL A N 1
ATOM 1328 C CA . VAL A 1 213 ? 19.554 17.256 42.231 1.00 68.56 191 VAL A CA 1
ATOM 1329 C C . VAL A 1 213 ? 19.552 15.736 42.320 1.00 67.24 191 VAL A C 1
ATOM 1330 O O . VAL A 1 213 ? 20.252 15.048 41.580 1.00 65.71 191 VAL A O 1
ATOM 1334 N N . ASP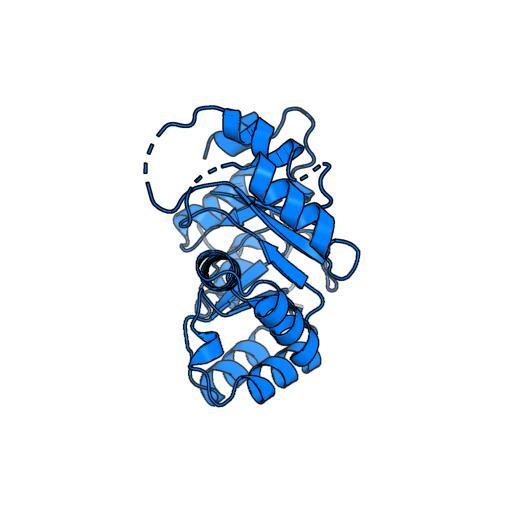 A 1 214 ? 18.745 15.228 43.242 1.00 66.24 192 ASP A N 1
ATOM 1335 C CA . ASP A 1 214 ? 18.607 13.802 43.466 1.00 65.71 192 ASP A CA 1
ATOM 1336 C C . ASP A 1 214 ? 17.969 13.145 42.245 1.00 65.02 192 ASP A C 1
ATOM 1337 O O . ASP A 1 214 ? 18.482 12.157 41.716 1.00 64.43 192 ASP A O 1
ATOM 1342 N N . ASP A 1 215 ? 16.846 13.701 41.802 1.00 64.82 193 ASP A N 1
ATOM 1343 C CA . ASP A 1 215 ? 16.133 13.174 40.642 1.00 64.44 193 ASP A CA 1
ATOM 1344 C C . ASP A 1 215 ? 16.978 13.336 39.388 1.00 63.78 193 ASP A C 1
ATOM 1345 O O . ASP A 1 215 ? 17.019 12.450 38.531 1.00 63.44 193 ASP A O 1
ATOM 1350 N N . ILE A 1 216 ? 17.654 14.475 39.289 1.00 63.49 194 ILE A N 1
ATOM 1351 C CA . ILE A 1 216 ? 18.503 14.758 38.143 1.00 63.83 194 ILE A CA 1
ATOM 1352 C C . ILE A 1 216 ? 19.601 13.698 38.056 1.00 63.74 194 ILE A C 1
ATOM 1353 O O . ILE A 1 216 ? 19.981 13.271 36.964 1.00 63.61 194 ILE A O 1
ATOM 1358 N N . ILE A 1 217 ? 20.102 13.272 39.214 1.00 63.09 195 ILE A N 1
ATOM 1359 C CA . ILE A 1 217 ? 21.148 12.256 39.266 1.00 62.89 195 ILE A CA 1
ATOM 1360 C C . ILE A 1 217 ? 20.628 10.922 38.741 1.00 63.16 195 ILE A C 1
ATOM 1361 O O . ILE A 1 217 ? 21.367 10.170 38.107 1.00 62.40 195 ILE A O 1
ATOM 1366 N N . SER A 1 218 ? 19.357 10.634 39.006 1.00 64.47 196 SER A N 1
ATOM 1367 C CA . SER A 1 218 ? 18.743 9.400 38.530 1.00 66.43 196 SER A CA 1
ATOM 1368 C C . SER A 1 218 ? 18.624 9.453 37.007 1.00 66.81 196 SER A C 1
ATOM 1369 O O . SER A 1 218 ? 17.532 9.386 36.442 1.00 68.01 196 SER A O 1
ATOM 1372 N N . SER A 1 219 ? 19.776 9.598 36.363 1.00 67.12 197 SER A N 1
ATOM 1373 C CA . SER A 1 219 ? 19.897 9.655 34.914 1.00 65.55 197 SER A CA 1
ATOM 1374 C C . SER A 1 219 ? 21.074 8.739 34.580 1.00 64.09 197 SER A C 1
ATOM 1375 O O . SER A 1 219 ? 21.993 9.107 33.846 1.00 63.30 197 SER A O 1
ATOM 1378 N N . ASP A 1 220 ? 21.028 7.548 35.172 1.00 62.49 198 ASP A N 1
ATOM 1379 C CA . ASP A 1 220 ? 22.028 6.501 35.000 1.00 60.90 198 ASP A CA 1
ATOM 1380 C C . ASP A 1 220 ? 23.313 6.594 35.810 1.00 57.21 198 ASP A C 1
ATOM 1381 O O . ASP A 1 220 ? 24.197 5.759 35.652 1.00 57.67 198 ASP A O 1
ATOM 1386 N N . ILE A 1 221 ? 23.433 7.600 36.670 1.00 53.28 199 ILE A N 1
ATOM 1387 C CA . ILE A 1 221 ? 24.613 7.698 37.524 1.00 47.86 199 ILE A CA 1
ATOM 1388 C C . ILE A 1 221 ? 24.246 6.895 38.768 1.00 45.17 199 ILE A C 1
ATOM 1389 O O . ILE A 1 221 ? 23.174 7.097 39.332 1.00 45.42 199 ILE A O 1
ATOM 1394 N N . ASP A 1 222 ? 25.111 5.973 39.180 1.00 42.94 200 ASP A N 1
ATOM 1395 C CA . ASP A 1 222 ? 24.845 5.153 40.362 1.00 42.25 200 ASP A CA 1
ATOM 1396 C C . ASP A 1 222 ? 24.704 6.077 41.576 1.00 41.65 200 ASP A C 1
ATOM 1397 O O . ASP A 1 222 ? 25.630 6.816 41.925 1.00 39.43 200 ASP A O 1
ATOM 1402 N N . ILE A 1 223 ? 23.543 6.037 42.219 1.00 40.84 201 ILE A N 1
ATOM 1403 C CA . ILE A 1 223 ? 23.303 6.891 43.377 1.00 40.54 201 ILE A CA 1
ATOM 1404 C C . ILE A 1 223 ? 24.184 6.453 44.550 1.00 39.46 201 ILE A C 1
ATOM 1405 O O . ILE A 1 223 ? 24.482 7.240 45.443 1.00 39.75 201 ILE A O 1
ATOM 1410 N N . ASN A 1 224 ? 24.613 5.195 44.523 1.00 39.15 202 ASN A N 1
ATOM 1411 C CA . ASN A 1 224 ? 25.462 4.634 45.569 1.00 38.04 202 ASN A CA 1
ATOM 1412 C C . ASN A 1 224 ? 26.892 5.157 45.516 1.00 37.02 202 ASN A C 1
ATOM 1413 O O . ASN A 1 224 ? 27.677 4.916 46.424 1.00 36.60 202 ASN A O 1
ATOM 1418 N N . ARG A 1 225 ? 27.226 5.859 44.442 1.00 36.93 203 ARG A N 1
ATOM 1419 C CA . ARG A 1 225 ? 28.561 6.424 44.269 1.00 36.54 203 ARG A CA 1
ATOM 1420 C C . ARG A 1 225 ? 28.563 7.841 44.862 1.00 36.12 203 ARG A C 1
ATOM 1421 O O . ARG A 1 225 ? 29.606 8.495 44.948 1.00 35.25 203 ARG A O 1
ATOM 1429 N N . LEU A 1 226 ? 27.385 8.306 45.271 1.00 34.38 204 LEU A N 1
ATOM 1430 C CA . LEU A 1 226 ? 27.258 9.635 45.857 1.00 36.04 204 LEU A CA 1
ATOM 1431 C C . LEU A 1 226 ? 27.000 9.660 47.359 1.00 34.11 204 LEU A C 1
ATOM 1432 O O . LEU A 1 226 ? 26.450 8.723 47.942 1.00 34.63 204 LEU A O 1
ATOM 1437 N N . ILE A 1 227 ? 27.413 10.761 47.969 1.00 33.70 205 ILE A N 1
ATOM 1438 C CA . ILE A 1 227 ? 27.253 10.988 49.394 1.00 32.11 205 ILE A CA 1
ATOM 1439 C C . ILE A 1 227 ? 26.630 12.377 49.530 1.00 31.91 205 ILE A C 1
ATOM 1440 O O . ILE A 1 227 ? 27.115 13.339 48.940 1.00 32.08 205 ILE A O 1
ATOM 1445 N N . PHE A 1 228 ? 25.546 12.478 50.287 1.00 30.74 206 PHE A N 1
ATOM 1446 C CA . PHE A 1 228 ? 24.880 13.759 50.463 1.00 30.35 206 PHE A CA 1
ATOM 1447 C C . PHE A 1 228 ? 25.042 14.330 51.861 1.00 31.10 206 PHE A C 1
ATOM 1448 O O . PHE A 1 228 ? 24.837 13.635 52.861 1.00 29.40 206 PHE A O 1
ATOM 1456 N N . GLU A 1 229 ? 25.421 15.601 51.924 1.00 30.13 207 GLU A N 1
ATOM 1457 C CA . GLU A 1 229 ? 25.591 16.271 53.202 1.00 31.91 207 GLU A CA 1
ATOM 1458 C C . GLU A 1 229 ? 24.220 16.475 53.830 1.00 31.00 207 GLU A C 1
ATOM 1459 O O . GLU A 1 229 ? 23.300 16.979 53.188 1.00 31.30 207 GLU A O 1
ATOM 1465 N N . ALA A 1 230 ? 24.084 16.065 55.084 1.00 29.45 208 ALA A N 1
ATOM 1466 C CA . ALA A 1 230 ? 22.814 16.190 55.790 1.00 28.85 208 ALA A CA 1
ATOM 1467 C C . ALA A 1 230 ? 23.079 16.548 57.245 1.00 28.24 208 ALA A C 1
ATOM 1468 O O . ALA A 1 230 ? 22.894 15.723 58.135 1.00 29.08 208 ALA A O 1
ATOM 1470 N N . PRO A 1 231 ? 23.510 17.796 57.501 1.00 29.44 209 PRO A N 1
ATOM 1471 C CA . PRO A 1 231 ? 23.817 18.298 58.845 1.00 30.52 209 PRO A CA 1
ATOM 1472 C C . PRO A 1 231 ? 22.653 18.423 59.827 1.00 30.62 209 PRO A C 1
ATOM 1473 O O . PRO A 1 231 ? 22.866 18.790 60.980 1.00 32.11 209 PRO A O 1
ATOM 1477 N N . ASN A 1 232 ? 21.430 18.139 59.386 1.00 29.93 210 ASN A N 1
ATOM 1478 C CA . ASN A 1 232 ? 20.285 18.219 60.289 1.00 30.88 210 ASN A CA 1
ATOM 1479 C C . ASN A 1 232 ? 19.228 17.167 59.975 1.00 30.82 210 ASN A C 1
ATOM 1480 O O . ASN A 1 232 ? 19.271 16.528 58.918 1.00 30.11 210 ASN A O 1
ATOM 1485 N N . LYS A 1 233 ? 18.292 16.985 60.906 1.00 30.59 211 LYS A N 1
ATOM 1486 C CA . LYS A 1 233 ? 17.230 15.992 60.760 1.00 32.76 211 LYS A CA 1
ATOM 1487 C C . LYS A 1 233 ? 16.414 16.135 59.483 1.00 32.43 211 LYS A C 1
ATOM 1488 O O . LYS A 1 233 ? 16.116 15.147 58.821 1.00 33.03 211 LYS A O 1
ATOM 1494 N N . THR A 1 234 ? 16.042 17.364 59.149 1.00 33.54 212 THR A N 1
ATOM 1495 C CA . THR A 1 234 ? 15.245 17.622 57.956 1.00 34.84 212 THR A CA 1
ATOM 1496 C C . THR A 1 234 ? 15.927 17.074 56.707 1.00 33.93 212 THR A C 1
ATOM 1497 O O . THR A 1 234 ? 15.305 16.381 55.909 1.00 34.27 212 THR A O 1
ATOM 1501 N N . LEU A 1 235 ? 17.208 17.388 56.536 1.00 32.90 213 LEU A N 1
ATOM 1502 C CA . LEU A 1 235 ? 17.941 16.908 55.371 1.00 32.72 213 LEU A CA 1
ATOM 1503 C C . LEU A 1 235 ? 18.100 15.388 55.406 1.00 32.60 213 LEU A C 1
ATOM 1504 O O . LEU A 1 235 ? 17.884 14.717 54.397 1.00 32.74 213 LEU A O 1
ATOM 1509 N N . GLN A 1 236 ? 18.455 14.850 56.571 1.00 32.23 214 GLN A N 1
ATOM 1510 C CA . GLN A 1 236 ? 18.640 13.407 56.739 1.00 32.70 214 GLN A CA 1
ATOM 1511 C C . GLN A 1 236 ? 17.388 12.618 56.374 1.00 33.58 214 GLN A C 1
ATOM 1512 O O . GLN A 1 236 ? 17.456 11.664 55.599 1.00 31.65 214 GLN A O 1
ATOM 1518 N N . GLN A 1 237 ? 16.248 13.008 56.939 1.00 33.48 215 GLN A N 1
ATOM 1519 C CA . GLN A 1 237 ? 15.003 12.297 56.662 1.00 36.47 215 GLN A CA 1
ATOM 1520 C C . GLN A 1 237 ? 14.601 12.425 55.192 1.00 33.62 215 GLN A C 1
ATOM 1521 O O . GLN A 1 237 ? 14.109 11.471 54.591 1.00 33.55 215 GLN A O 1
ATOM 1527 N N . GLY A 1 238 ? 14.827 13.596 54.612 1.00 32.96 216 GLY A N 1
ATOM 1528 C CA . GLY A 1 238 ? 14.496 13.789 53.212 1.00 32.54 216 GLY A CA 1
ATOM 1529 C C . GLY A 1 238 ? 15.278 12.844 52.311 1.00 33.31 216 GLY A C 1
ATOM 1530 O O . GLY A 1 238 ? 14.705 12.196 51.432 1.00 32.83 216 GLY A O 1
ATOM 1531 N N . PHE A 1 239 ? 16.589 12.755 52.519 1.00 31.36 217 PHE A N 1
ATOM 1532 C CA . PHE A 1 239 ? 17.410 11.869 51.700 1.00 31.80 217 PHE A CA 1
ATOM 1533 C C . PHE A 1 239 ? 17.037 10.411 51.910 1.00 31.76 217 PHE A C 1
ATOM 1534 O O . PHE A 1 239 ? 17.001 9.626 50.963 1.00 30.15 217 PHE A O 1
ATOM 1542 N N . ILE A 1 240 ? 16.756 10.045 53.153 1.00 32.10 218 ILE A N 1
ATOM 1543 C CA . ILE A 1 240 ? 16.381 8.670 53.441 1.00 31.58 218 ILE A CA 1
ATOM 1544 C C . ILE A 1 240 ? 15.060 8.352 52.741 1.00 33.15 218 ILE A C 1
ATOM 1545 O O . ILE A 1 240 ? 14.877 7.258 52.204 1.00 32.15 218 ILE A O 1
ATOM 1550 N N . GLN A 1 241 ? 14.149 9.320 52.728 1.00 34.92 219 GLN A N 1
ATOM 1551 C CA . GLN A 1 241 ? 12.854 9.136 52.079 1.00 39.53 219 GLN A CA 1
ATOM 1552 C C . GLN A 1 241 ? 12.957 8.991 50.556 1.00 39.43 219 GLN A C 1
ATOM 1553 O O . GLN A 1 241 ? 12.277 8.157 49.963 1.00 38.78 219 GLN A O 1
ATOM 1559 N N . LYS A 1 242 ? 13.808 9.791 49.924 1.00 40.18 220 LYS A N 1
ATOM 1560 C CA . LYS A 1 242 ? 13.965 9.723 48.474 1.00 42.15 220 LYS A CA 1
ATOM 1561 C C . LYS A 1 242 ? 14.818 8.562 47.980 1.00 41.95 220 LYS A C 1
ATOM 1562 O O . LYS A 1 242 ? 14.487 7.919 46.985 1.00 41.89 220 LYS A O 1
ATOM 1568 N N . ILE A 1 243 ? 15.918 8.290 48.671 1.00 40.91 221 ILE A N 1
ATOM 1569 C CA . ILE A 1 243 ? 16.822 7.232 48.246 1.00 38.87 221 ILE A CA 1
ATOM 1570 C C . ILE A 1 243 ? 16.657 5.916 48.998 1.00 39.29 221 ILE A C 1
ATOM 1571 O O . ILE A 1 243 ? 16.782 4.843 48.411 1.00 41.80 221 ILE A O 1
ATOM 1576 N N . GLY A 1 244 ? 16.378 5.987 50.293 1.00 36.10 222 GLY A N 1
ATOM 1577 C CA . GLY A 1 244 ? 16.216 4.761 51.048 1.00 33.90 222 GLY A CA 1
ATOM 1578 C C . GLY A 1 244 ? 17.088 4.701 52.285 1.00 33.53 222 GLY A C 1
ATOM 1579 O O . GLY A 1 244 ? 17.930 5.574 52.497 1.00 33.52 222 GLY A O 1
ATOM 1580 N N . PRO A 1 245 ? 16.922 3.658 53.110 1.00 32.86 223 PRO A N 1
ATOM 1581 C CA . PRO A 1 245 ? 17.677 3.454 54.352 1.00 32.84 223 PRO A CA 1
ATOM 1582 C C . PRO A 1 245 ? 19.195 3.381 54.200 1.00 32.63 223 PRO A C 1
ATOM 1583 O O . PRO A 1 245 ? 19.930 3.585 55.172 1.00 30.48 223 PRO A O 1
ATOM 1587 N N . ASN A 1 246 ? 19.665 3.098 52.987 1.00 30.87 224 ASN A N 1
ATOM 1588 C CA . ASN A 1 246 ? 21.096 2.987 52.752 1.00 28.86 224 ASN A CA 1
ATOM 1589 C C . ASN A 1 246 ? 21.703 4.084 51.885 1.00 30.01 224 ASN A C 1
ATOM 1590 O O . ASN A 1 246 ? 22.668 3.862 51.147 1.00 29.41 224 ASN A O 1
ATOM 1595 N N . VAL A 1 247 ? 21.131 5.277 51.978 1.00 28.64 225 VAL A N 1
ATOM 1596 C CA . VAL A 1 247 ? 21.657 6.420 51.257 1.00 27.75 225 VAL A CA 1
ATOM 1597 C C . VAL A 1 247 ? 22.957 6.750 51.995 1.00 28.69 225 VAL A C 1
ATOM 1598 O O . VAL A 1 247 ? 23.076 6.451 53.186 1.00 29.55 225 VAL A O 1
ATOM 1602 N N . ASN A 1 248 ? 23.935 7.321 51.291 1.00 28.43 226 ASN A N 1
ATOM 1603 C CA . ASN A 1 248 ? 25.215 7.699 51.899 1.00 28.28 226 ASN A CA 1
ATOM 1604 C C . ASN A 1 248 ? 25.090 9.159 52.344 1.00 29.27 226 ASN A C 1
ATOM 1605 O O . ASN A 1 248 ? 24.737 10.022 51.543 1.00 30.63 226 ASN A O 1
ATOM 1610 N N . LEU A 1 249 ? 25.384 9.433 53.614 1.00 29.49 227 LEU A N 1
ATOM 1611 C CA . LEU A 1 249 ? 25.266 10.788 54.154 1.00 28.59 227 LEU A CA 1
ATOM 1612 C C . LEU A 1 249 ? 26.533 11.274 54.848 1.00 27.92 227 LEU A C 1
ATOM 1613 O O . LEU A 1 249 ? 27.258 10.489 55.467 1.00 27.03 227 LEU A O 1
ATOM 1618 N N . ALA A 1 250 ? 26.780 12.580 54.752 1.00 28.50 228 ALA A N 1
ATOM 1619 C CA . ALA A 1 250 ? 27.961 13.200 55.349 1.00 26.41 228 ALA A CA 1
ATOM 1620 C C . ALA A 1 250 ? 27.595 14.409 56.203 1.00 27.51 228 ALA A C 1
ATOM 1621 O O . ALA A 1 250 ? 26.448 14.864 56.197 1.00 25.69 228 ALA A O 1
ATOM 1623 N N . ASN A 1 251 ? 28.592 14.927 56.919 1.00 26.76 229 ASN A N 1
ATOM 1624 C CA . ASN A 1 251 ? 28.424 16.060 57.822 1.00 29.74 229 ASN A CA 1
ATOM 1625 C C . ASN A 1 251 ? 27.395 15.780 58.902 1.00 26.90 229 ASN A C 1
ATOM 1626 O O . ASN A 1 251 ? 26.679 16.673 59.348 1.00 26.10 229 ASN A O 1
ATOM 1631 N N . ILE A 1 252 ? 27.333 14.524 59.319 1.00 26.59 230 ILE A N 1
ATOM 1632 C CA . ILE A 1 252 ? 26.416 14.126 60.374 1.00 26.51 230 ILE A CA 1
ATOM 1633 C C . ILE A 1 252 ? 27.021 14.585 61.690 1.00 25.91 230 ILE A C 1
ATOM 1634 O O . ILE A 1 252 ? 28.174 14.265 61.996 1.00 25.96 230 ILE A O 1
ATOM 1639 N N . PRO A 1 253 ? 26.270 15.367 62.480 1.00 26.70 231 PRO A N 1
ATOM 1640 C CA . PRO A 1 253 ? 26.864 15.798 63.751 1.00 27.27 231 PRO A CA 1
ATOM 1641 C C . PRO A 1 253 ? 27.028 14.624 64.720 1.00 26.96 231 PRO A C 1
ATOM 1642 O O . PRO A 1 253 ? 26.264 13.652 64.677 1.00 26.38 231 PRO A O 1
ATOM 1646 N N . PHE A 1 254 ? 28.030 14.712 65.587 1.00 25.15 232 PHE A N 1
ATOM 1647 C CA . PHE A 1 254 ? 28.278 13.653 66.555 1.00 24.93 232 PHE A CA 1
ATOM 1648 C C . PHE A 1 254 ? 27.058 13.308 67.396 1.00 26.44 232 PHE A C 1
ATOM 1649 O O . PHE A 1 254 ? 26.835 12.135 67.710 1.00 26.19 232 PHE A O 1
ATOM 1657 N N . HIS A 1 255 ? 26.259 14.312 67.750 1.00 26.44 233 HIS A N 1
ATOM 1658 C CA . HIS A 1 255 ? 25.080 14.049 68.565 1.00 27.26 233 HIS A CA 1
ATOM 1659 C C . HIS A 1 255 ? 23.976 13.291 67.823 1.00 27.29 233 HIS A C 1
ATOM 1660 O O . HIS A 1 255 ? 23.001 12.861 68.442 1.00 29.40 233 HIS A O 1
ATOM 1667 N N . ASP A 1 256 ? 24.135 13.095 66.513 1.00 27.04 234 ASP A N 1
ATOM 1668 C CA . ASP A 1 256 ? 23.143 12.351 65.724 1.00 26.30 234 ASP A CA 1
ATOM 1669 C C . ASP A 1 256 ? 23.571 10.909 65.383 1.00 27.28 234 ASP A C 1
ATOM 1670 O O . ASP A 1 256 ? 22.891 10.229 64.614 1.00 24.84 234 ASP A O 1
ATOM 1675 N N . ALA A 1 257 ? 24.686 10.445 65.947 1.00 26.67 235 ALA A N 1
ATOM 1676 C CA . ALA A 1 257 ? 25.181 9.089 65.671 1.00 26.98 235 ALA A CA 1
ATOM 1677 C C . ALA A 1 257 ? 24.084 8.024 65.773 1.00 27.60 235 ALA A C 1
ATOM 1678 O O . ALA A 1 257 ? 23.862 7.252 64.833 1.00 27.01 235 ALA A O 1
ATOM 1680 N N . ILE A 1 258 ? 23.405 7.993 66.916 1.00 28.30 236 ILE A N 1
ATOM 1681 C CA . ILE A 1 258 ? 22.319 7.046 67.165 1.00 26.10 236 ILE A CA 1
ATOM 1682 C C . ILE A 1 258 ? 21.036 7.514 66.484 1.00 25.79 236 ILE A C 1
ATOM 1683 O O . ILE A 1 258 ? 20.328 6.721 65.858 1.00 27.54 236 ILE A O 1
ATOM 1688 N N . ALA A 1 259 ? 20.743 8.809 66.602 1.00 25.68 237 ALA A N 1
ATOM 1689 C CA . ALA A 1 259 ? 19.533 9.378 66.019 1.00 25.67 237 ALA A CA 1
ATOM 1690 C C . ALA A 1 259 ? 19.400 9.131 64.515 1.00 26.39 237 ALA A C 1
ATOM 1691 O O . ALA A 1 259 ? 18.306 8.858 64.027 1.00 27.07 237 ALA A O 1
ATOM 1693 N N . LEU A 1 260 ? 20.501 9.247 63.778 1.00 26.91 238 LEU A N 1
ATOM 1694 C CA . LEU A 1 260 ? 20.454 9.022 62.337 1.00 25.46 238 LEU A CA 1
ATOM 1695 C C . LEU A 1 260 ? 20.075 7.573 62.062 1.00 25.35 238 LEU A C 1
ATOM 1696 O O . LEU A 1 260 ? 19.261 7.290 61.189 1.00 25.34 238 LEU A O 1
ATOM 1701 N N . GLU A 1 261 ? 20.658 6.652 62.818 1.00 25.98 239 GLU A N 1
ATOM 1702 C CA . GLU A 1 261 ? 20.352 5.245 62.626 1.00 26.71 239 GLU A CA 1
ATOM 1703 C C . GLU A 1 261 ? 18.863 4.971 62.878 1.00 27.94 239 GLU A C 1
ATOM 1704 O O . GLU A 1 261 ? 18.273 4.122 62.208 1.00 28.51 239 GLU A O 1
ATOM 1710 N N . THR A 1 262 ? 18.243 5.682 63.824 1.00 28.19 240 THR A N 1
ATOM 1711 C CA . THR A 1 262 ? 16.818 5.455 64.083 1.00 28.02 240 THR A CA 1
ATOM 1712 C C . THR A 1 262 ? 16.005 5.942 62.889 1.00 28.95 240 THR A C 1
ATOM 1713 O O . THR A 1 262 ? 14.950 5.387 62.578 1.00 30.27 240 THR A O 1
ATOM 1717 N N . LEU A 1 263 ? 16.489 6.984 62.221 1.00 29.14 241 LEU A N 1
ATOM 1718 C CA . LEU A 1 263 ? 15.798 7.490 61.036 1.00 30.97 241 LEU A CA 1
ATOM 1719 C C . LEU A 1 263 ? 15.884 6.456 59.912 1.00 30.48 241 LEU A C 1
ATOM 1720 O O . LEU A 1 263 ? 14.900 6.187 59.231 1.00 31.26 241 LEU A O 1
ATOM 1725 N N . ARG A 1 264 ? 17.065 5.882 59.717 1.00 30.37 242 ARG A N 1
ATOM 1726 C CA . ARG A 1 264 ? 17.250 4.881 58.664 1.00 31.41 242 ARG A CA 1
ATOM 1727 C C . ARG A 1 264 ? 16.366 3.657 58.908 1.00 31.57 242 ARG A C 1
ATOM 1728 O O . ARG A 1 264 ? 15.888 3.033 57.963 1.00 32.01 242 ARG A O 1
ATOM 1736 N N . LEU A 1 265 ? 16.155 3.314 60.177 1.00 31.25 243 LEU A N 1
ATOM 1737 C CA . LEU A 1 265 ? 15.358 2.146 60.535 1.00 29.79 243 LEU A CA 1
ATOM 1738 C C . LEU A 1 265 ? 13.870 2.425 60.742 1.00 32.29 243 LEU A C 1
ATOM 1739 O O . LEU A 1 265 ? 13.108 1.517 61.085 1.00 32.74 243 LEU A O 1
ATOM 1744 N N . GLY A 1 266 ? 13.452 3.667 60.536 1.00 30.67 244 GLY A N 1
ATOM 1745 C CA . GLY A 1 266 ? 12.053 3.994 60.728 1.00 31.97 244 GLY A CA 1
ATOM 1746 C C . GLY A 1 266 ? 11.647 3.913 62.192 1.00 34.32 244 GLY A C 1
ATOM 1747 O O . GLY A 1 266 ? 10.481 3.655 62.509 1.00 33.52 244 GLY A O 1
ATOM 1748 N N . LEU A 1 267 ? 12.611 4.136 63.087 1.00 34.04 245 LEU A N 1
ATOM 1749 C CA . LEU A 1 267 ? 12.360 4.095 64.522 1.00 33.42 245 LEU A CA 1
ATOM 1750 C C . LEU A 1 267 ? 12.090 5.485 65.084 1.00 33.95 245 LEU A C 1
ATOM 1751 O O . LEU A 1 267 ? 12.077 5.693 66.303 1.00 33.89 245 LEU A O 1
ATOM 1756 N N . ARG A 1 268 ? 11.894 6.440 64.182 1.00 33.91 246 ARG A N 1
ATOM 1757 C CA . ARG A 1 268 ? 11.566 7.805 64.564 1.00 34.29 246 ARG A CA 1
ATOM 1758 C C . ARG A 1 268 ? 10.402 8.210 63.664 1.00 35.76 246 ARG A C 1
ATOM 1759 O O . ARG A 1 268 ? 10.312 7.777 62.513 1.00 34.82 246 ARG A O 1
ATOM 1767 N N . SER A 1 269 ? 9.513 9.035 64.200 1.00 37.03 247 SER A N 1
ATOM 1768 C CA . SER A 1 269 ? 8.321 9.490 63.488 1.00 38.26 247 SER A CA 1
ATOM 1769 C C . SER A 1 269 ? 8.499 9.869 62.013 1.00 38.44 247 SER A C 1
ATOM 1770 O O . SER A 1 269 ? 7.724 9.442 61.153 1.00 36.72 247 SER A O 1
ATOM 1773 N N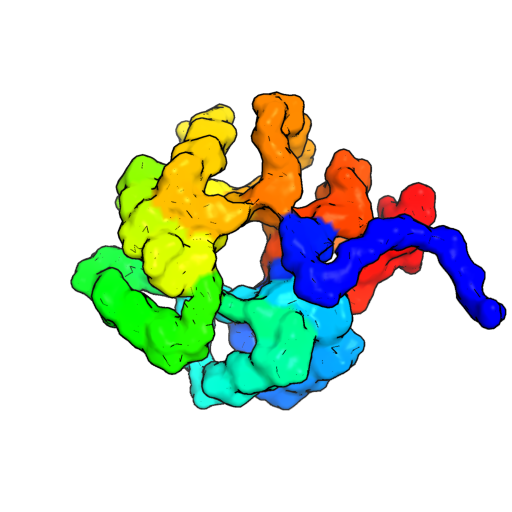 . ASP A 1 270 ? 9.522 10.668 61.727 1.00 39.30 248 ASP A N 1
ATOM 1774 C CA . ASP A 1 270 ? 9.794 11.153 60.373 1.00 40.55 248 ASP A CA 1
ATOM 1775 C C . ASP A 1 270 ? 9.912 10.100 59.268 1.00 39.31 248 ASP A C 1
ATOM 1776 O O . ASP A 1 270 ? 9.634 10.384 58.106 1.00 40.67 248 ASP A O 1
ATOM 1781 N N . THR A 1 271 ? 10.323 8.891 59.622 1.00 38.86 249 THR A N 1
ATOM 1782 C CA . THR A 1 271 ? 10.491 7.828 58.637 1.00 36.62 249 THR A CA 1
ATOM 1783 C C . THR A 1 271 ? 9.793 6.563 59.098 1.00 37.25 249 THR A C 1
ATOM 1784 O O . THR A 1 271 ? 10.054 5.469 58.591 1.00 35.78 249 THR A O 1
ATOM 1788 N N . PHE A 1 272 ? 8.900 6.734 60.065 1.00 36.99 250 PHE A N 1
ATOM 1789 C CA . PHE A 1 272 ? 8.141 5.639 60.656 1.00 39.50 250 PHE A CA 1
ATOM 1790 C C . PHE A 1 272 ? 7.676 4.583 59.649 1.00 41.33 250 PHE A C 1
ATOM 1791 O O . PHE A 1 272 ? 7.864 3.386 59.865 1.00 40.36 250 PHE A O 1
ATOM 1799 N N . PHE A 1 273 ? 7.071 5.033 58.553 1.00 43.15 251 PHE A N 1
ATOM 1800 C CA . PHE A 1 273 ? 6.552 4.130 57.530 1.00 45.58 251 PHE A CA 1
ATOM 1801 C C . PHE A 1 273 ? 7.537 3.815 56.402 1.00 47.37 251 PHE A C 1
ATOM 1802 O O . PHE A 1 273 ? 8.692 4.295 56.442 1.00 48.56 251 PHE A O 1
#

Solvent-accessible surface area: 11390 Å² total

Secondary structure (DSSP, 8-state):
-----------SSPSSS-EEEEESS--HHHHHHHHHHHGGG--EEEE-TTGGGG-TTHHHHHHHHHHTT-EEEE-HHHHHHHHHTT-HHHHHHHHHHTT-SEEEE--SS---HHHHHHHHHHHTTTSEEEEE-S-----STHHHHHHHH----EEEEEE---HHHHHTTTS-GGGEEEE--SHHHHHHHHHHH-TT--EEEEEGGGHHHHHHHHTT-SGGG--

B-factor: mean 40.72, std 14.23, range [20.05, 91.4]